Protein AF-A0A9E3KVT8-F1 (afdb_monomer)

pLDDT: mean 79.27, std 23.05, range [25.67, 98.5]

Radius of gyration: 28.89 Å; Cα contacts (8 Å, |Δi|>4): 548; chains: 1; bounding box: 100×50×59 Å

Solvent-accessible surface area (backbone atoms only — not comparable to full-atom values): 17774 Å² total; per-residue (Å²): 133,85,79,81,72,78,78,76,76,75,77,72,66,53,36,30,30,37,27,36,28,65,38,66,48,29,56,71,40,92,92,53,82,58,37,94,41,20,25,24,26,36,26,71,41,64,61,26,22,51,75,90,54,61,79,46,56,78,34,74,30,18,38,34,51,55,81,93,57,84,82,52,64,74,42,54,30,37,39,30,15,32,86,69,46,86,67,104,34,47,30,30,39,29,78,46,74,44,72,74,49,79,88,49,46,68,72,71,68,52,95,63,60,22,44,58,48,39,51,51,50,55,47,50,52,47,59,73,67,32,58,33,30,35,32,33,32,24,71,39,69,42,66,41,70,73,54,48,57,46,55,71,66,38,81,82,50,86,78,79,84,65,90,78,56,88,78,53,47,56,66,31,28,36,36,29,41,50,76,45,76,79,38,68,87,74,97,58,60,60,49,64,38,36,26,33,67,25,75,39,95,90,32,52,63,20,49,75,85,51,62,72,44,50,28,39,40,43,28,36,76,38,76,48,82,39,84,44,85,65,81,84,84,79,85,83,79,85,81,92,86,89,84,89,81,87,86,88,80,90,79,90,80,81,87,77,79,79,78,79,67,76,47,72,49,74,46,79,39,37,32,32,74,42,54,81,25,50,45,50,74,90,55,84,50,71,69,58,52,52,54,55,54,54,58,62,63,68,80,110

Foldseek 3Di:
DDDDPPPPDDDFQAWKAKWFWADAQDFPDPPDHRDRFKTWIAGCGTLAHAPVCLVRHRHIGIEGEPDPDHDDGGFIKIFRWDWDDDDPHTYTYGPDIDGDDPVCCVSVVDPDRNHVVNVQVVLVVLLVQFQWKFWFFQADKAQPPLVVVVVVVCPPPDDDDDDDDLPDQCKMKTKTQTPDTLDHDDPDRIAIAIAGPDCDPQRVQWDDDDGGATWMFGWDFDFDKDWDFDDDDDDDDDDDDDDDDDDDDDDDDDPDDDDGDTDIDTDGGIYTRHNLRTDGPPDPDRPVVVSVVVVVVVVD

Nearest PDB structures (foldseek):
  2z6k-assembly2_B  TM=6.321E-01  e=1.830E-01  Homo sapiens
  8rk2-assembly1_B  TM=6.237E-01  e=1.830E-01  Homo sapiens
  4joi-assembly2_B  TM=6.065E-01  e=4.223E-01  Homo sapiens
  5xf8-assembly1_2  TM=3.628E-01  e=2.419E-01  Saccharomyces cerevisiae S288C
  6wgf-assembly1_6  TM=3.886E-01  e=8.242E-01  Saccharomyces cerevisiae

Sequence (300 aa):
MATKARNEGQPEATFIFKGTVQEVKACTIKNVVPNGQTLVVNVDQIISAPRLLAKWQGRRVTVQLSGRQTAQPGQELIFHTYGWIFADGLAVQSVKQEPVRRSHFGILAAPQDPVEQRRKQAVRQRFDDAALVVSGQVAAVRLPSEARTRASRTAAAEPAPGPVSEHTPHWREAVIQIDEVHKGEQGGREIVIRFPASTDVRWYRAPKFEAGQQGHFMVNKTKVETKVAARKGGAKGGAKGGAKGGAKGATHAASFGITAAETTATEEVYTALSPMDYQPYGEAGGINSLLENEAEGTES

Structure (mmCIF, N/CA/C/O backbone):
data_AF-A0A9E3KVT8-F1
#
_entry.id   AF-A0A9E3KVT8-F1
#
loop_
_atom_site.group_PDB
_atom_site.id
_atom_site.type_symbol
_atom_site.label_atom_id
_atom_site.label_alt_id
_atom_site.label_comp_id
_atom_site.label_asym_id
_atom_site.label_entity_id
_atom_site.label_seq_id
_atom_site.pdbx_PDB_ins_code
_atom_site.Cartn_x
_atom_site.Cartn_y
_atom_site.Cartn_z
_atom_site.occupancy
_atom_site.B_iso_or_equiv
_atom_site.auth_seq_id
_atom_site.auth_comp_id
_atom_site.auth_asym_id
_atom_site.auth_atom_id
_atom_site.pdbx_PDB_model_num
ATOM 1 N N . MET A 1 1 ? 7.152 37.399 2.842 1.00 34.62 1 MET A N 1
ATOM 2 C CA . MET A 1 1 ? 6.701 36.171 2.155 1.00 34.62 1 MET A CA 1
ATOM 3 C C . MET A 1 1 ? 7.090 34.988 3.020 1.00 34.62 1 MET A C 1
ATOM 5 O O . MET A 1 1 ? 8.273 34.799 3.263 1.00 34.62 1 MET A O 1
ATOM 9 N N . ALA A 1 2 ? 6.102 34.292 3.584 1.00 28.89 2 ALA A N 1
ATOM 10 C CA . ALA A 1 2 ? 6.325 33.190 4.511 1.00 28.89 2 ALA A CA 1
ATOM 11 C C . ALA A 1 2 ? 6.840 31.957 3.757 1.00 28.89 2 ALA A C 1
ATOM 13 O O . ALA A 1 2 ? 6.223 31.491 2.799 1.00 28.89 2 ALA A O 1
ATOM 14 N N . THR A 1 3 ? 7.985 31.452 4.197 1.00 29.44 3 THR A N 1
ATOM 15 C CA . THR A 1 3 ? 8.567 30.178 3.791 1.00 29.44 3 THR A CA 1
ATOM 16 C C . THR A 1 3 ? 7.616 29.049 4.179 1.00 29.44 3 THR A C 1
ATOM 18 O O . THR A 1 3 ? 7.320 28.828 5.351 1.00 29.44 3 THR A O 1
ATOM 21 N N . LYS A 1 4 ? 7.107 28.342 3.168 1.00 32.31 4 LYS A N 1
ATOM 22 C CA . LYS A 1 4 ? 6.286 27.141 3.317 1.00 32.31 4 LYS A CA 1
ATOM 23 C C . LYS A 1 4 ? 7.150 26.071 3.992 1.00 32.31 4 LYS A C 1
ATOM 25 O O . LYS A 1 4 ? 8.017 25.479 3.352 1.00 32.31 4 LYS A O 1
ATOM 30 N N . ALA A 1 5 ? 6.960 25.889 5.297 1.00 33.62 5 ALA A N 1
ATOM 31 C CA . ALA A 1 5 ? 7.551 24.790 6.042 1.00 33.62 5 ALA A CA 1
ATOM 32 C C . ALA A 1 5 ? 7.220 23.475 5.320 1.00 33.62 5 ALA A C 1
ATOM 34 O O . ALA A 1 5 ? 6.080 23.254 4.903 1.00 33.62 5 ALA A O 1
ATOM 35 N N . ARG A 1 6 ? 8.237 22.628 5.129 1.00 37.91 6 ARG A N 1
ATOM 36 C CA . ARG A 1 6 ? 8.066 21.234 4.714 1.00 37.91 6 ARG A CA 1
ATOM 37 C C . ARG A 1 6 ? 7.001 20.612 5.619 1.00 37.91 6 ARG A C 1
ATOM 39 O O . ARG A 1 6 ? 7.188 20.594 6.830 1.00 37.91 6 ARG A O 1
ATOM 46 N N . ASN A 1 7 ? 5.914 20.109 5.038 1.00 35.09 7 ASN A N 1
ATOM 47 C CA . ASN A 1 7 ? 5.051 19.151 5.721 1.00 35.09 7 ASN A CA 1
ATOM 48 C C . ASN A 1 7 ? 5.935 17.946 6.075 1.00 35.09 7 ASN A C 1
ATOM 50 O O . ASN A 1 7 ? 6.255 17.141 5.201 1.00 35.09 7 ASN A O 1
ATOM 54 N N . GLU A 1 8 ? 6.384 17.850 7.324 1.00 39.72 8 GLU A N 1
ATOM 55 C CA . GLU A 1 8 ? 6.821 16.576 7.886 1.00 39.72 8 GLU A CA 1
ATOM 56 C C . GLU A 1 8 ? 5.624 15.626 7.781 1.00 39.72 8 GLU A C 1
ATOM 58 O O . GLU A 1 8 ? 4.532 15.920 8.270 1.00 39.72 8 GLU A O 1
ATOM 63 N N . GLY A 1 9 ? 5.804 14.564 6.993 1.00 45.12 9 GLY A N 1
ATOM 64 C CA . GLY A 1 9 ? 4.731 13.699 6.520 1.00 45.12 9 GLY A CA 1
ATOM 65 C C . GLY A 1 9 ? 3.940 13.102 7.673 1.00 45.12 9 GLY A C 1
ATOM 66 O O . GLY A 1 9 ? 4.477 12.338 8.474 1.00 45.12 9 GLY A O 1
ATOM 67 N N . GLN A 1 10 ? 2.652 13.433 7.746 1.00 57.00 10 GLN A N 1
ATOM 68 C CA . GLN A 1 10 ? 1.734 12.690 8.597 1.00 57.00 10 GLN A CA 1
ATOM 69 C C . GLN A 1 10 ? 1.753 11.219 8.153 1.00 57.00 10 GLN A C 1
ATOM 71 O O . GLN A 1 10 ? 1.734 10.959 6.946 1.00 57.00 10 GLN A O 1
ATOM 76 N N . PRO A 1 11 ? 1.825 10.258 9.090 1.00 71.12 11 PRO A N 1
ATOM 77 C CA . PRO A 1 11 ? 1.813 8.844 8.744 1.00 71.12 11 PRO A CA 1
ATOM 78 C C . PRO A 1 11 ? 0.541 8.506 7.960 1.00 71.12 11 PRO A C 1
ATOM 80 O O . PRO A 1 11 ? -0.553 8.953 8.299 1.00 71.12 11 PRO A O 1
ATOM 83 N N . GLU A 1 12 ? 0.682 7.722 6.896 1.00 83.56 12 GLU A N 1
ATOM 84 C CA . GLU A 1 12 ? -0.454 7.287 6.089 1.00 83.56 12 GLU A CA 1
ATOM 85 C C . GLU A 1 12 ? -1.262 6.215 6.837 1.00 83.56 12 GLU A C 1
ATOM 87 O O . GLU A 1 12 ? -0.708 5.331 7.502 1.00 83.56 12 GLU A O 1
ATOM 92 N N . ALA A 1 13 ? -2.590 6.275 6.729 1.00 91.81 13 ALA A N 1
ATOM 93 C CA . ALA A 1 13 ? -3.459 5.267 7.316 1.00 91.81 13 ALA A CA 1
ATOM 94 C C . ALA A 1 13 ? -3.267 3.921 6.609 1.00 91.81 13 ALA A C 1
ATOM 96 O O . ALA A 1 13 ? -3.494 3.784 5.411 1.00 91.81 13 ALA A O 1
ATOM 97 N N . THR A 1 14 ? -2.886 2.900 7.368 1.00 92.62 14 THR A N 1
ATOM 98 C CA . THR A 1 14 ? -2.690 1.544 6.840 1.00 92.62 14 THR A CA 1
ATOM 99 C C . THR A 1 14 ? -3.817 0.600 7.226 1.00 92.62 14 THR A C 1
ATOM 101 O O . THR A 1 14 ? -4.003 -0.401 6.541 1.00 92.62 14 THR A O 1
ATOM 104 N N . PHE A 1 15 ? -4.575 0.928 8.275 1.00 95.75 15 PHE A N 1
ATOM 105 C CA . PHE A 1 15 ? -5.704 0.165 8.791 1.00 95.75 15 PHE A CA 1
ATOM 106 C C . PHE A 1 15 ? -6.923 1.077 8.947 1.00 95.75 15 PHE A C 1
ATOM 108 O O . PHE A 1 15 ? -6.931 1.989 9.778 1.00 95.75 15 PHE A O 1
ATOM 115 N N . ILE A 1 16 ? -7.942 0.838 8.124 1.00 96.06 16 ILE A N 1
ATOM 116 C CA . ILE A 1 16 ? -9.166 1.632 8.053 1.00 96.06 16 ILE A CA 1
ATOM 117 C C . ILE A 1 16 ? -10.347 0.729 8.380 1.00 96.06 16 ILE A C 1
ATOM 119 O O . ILE A 1 16 ? -10.528 -0.320 7.755 1.00 96.06 16 ILE A O 1
ATOM 123 N N . PHE A 1 17 ? -11.161 1.133 9.347 1.00 97.12 17 PHE A N 1
ATOM 124 C CA . PHE A 1 17 ? -12.306 0.345 9.786 1.00 97.12 17 PHE A CA 1
ATOM 125 C C . PHE A 1 17 ? -13.444 1.230 10.289 1.00 97.12 17 PHE A C 1
ATOM 127 O O . PHE A 1 17 ? -13.217 2.307 10.840 1.00 97.12 17 PHE A O 1
ATOM 134 N N . LYS A 1 18 ? -14.673 0.741 10.122 1.00 97.19 18 LYS A N 1
ATOM 135 C CA . LYS A 1 18 ? -15.835 1.210 10.871 1.00 97.19 18 LYS A CA 1
ATOM 136 C C . LYS A 1 18 ? -15.807 0.555 12.246 1.00 97.19 18 LYS A C 1
ATOM 138 O O . LYS A 1 18 ? -15.659 -0.667 12.343 1.00 97.19 18 LYS A O 1
ATOM 143 N N . GLY A 1 19 ? -15.965 1.355 13.289 1.00 97.69 19 GLY A N 1
ATOM 144 C CA . GLY A 1 19 ? -16.048 0.847 14.645 1.00 97.69 19 GLY A CA 1
ATOM 145 C C . GLY A 1 19 ? -16.973 1.652 15.538 1.00 97.69 19 GLY A C 1
ATOM 146 O O . GLY A 1 19 ? -17.180 2.851 15.338 1.00 97.69 19 GLY A O 1
ATOM 147 N N . THR A 1 20 ? -17.472 0.972 16.562 1.00 98.31 20 THR A N 1
ATOM 148 C CA . THR A 1 20 ? -18.332 1.541 17.594 1.00 98.31 20 THR A CA 1
ATOM 149 C C . THR A 1 20 ? -17.520 1.760 18.860 1.00 98.31 20 THR A C 1
ATOM 151 O O . THR A 1 20 ? -16.916 0.823 19.398 1.00 98.31 20 THR A O 1
ATOM 154 N N . VAL A 1 21 ? -17.496 2.998 19.350 1.00 98.06 21 VAL A N 1
ATOM 155 C CA . VAL A 1 21 ? -16.807 3.349 20.597 1.00 98.06 21 VAL A CA 1
ATOM 156 C C . VAL A 1 21 ? -17.516 2.676 21.769 1.00 98.06 21 VAL A C 1
ATOM 158 O O . VAL A 1 21 ? -18.703 2.885 21.985 1.00 98.06 21 VAL A O 1
ATOM 161 N N . GLN A 1 22 ? -16.785 1.874 22.535 1.00 98.25 22 GLN A N 1
ATOM 162 C CA . GLN A 1 22 ? -17.300 1.170 23.710 1.00 98.25 22 GLN A CA 1
ATOM 163 C C . GLN A 1 22 ? -17.002 1.959 24.984 1.00 98.25 22 GLN A C 1
ATOM 165 O O . GLN A 1 22 ? -17.886 2.191 25.801 1.00 98.25 22 GLN A O 1
ATOM 170 N N . GLU A 1 23 ? -15.757 2.416 25.134 1.00 97.00 23 GLU A N 1
ATOM 171 C CA . GLU A 1 23 ? -15.293 3.120 26.330 1.00 97.00 23 GLU A CA 1
ATOM 172 C C . GLU A 1 23 ? -14.372 4.281 25.940 1.00 97.00 23 GLU A C 1
ATOM 174 O O . GLU A 1 23 ? -13.601 4.194 24.980 1.00 97.00 23 GLU A O 1
ATOM 179 N N . VAL A 1 24 ? -14.431 5.364 26.713 1.00 96.19 24 VAL A N 1
ATOM 180 C CA . VAL A 1 24 ? -13.521 6.513 26.612 1.00 96.19 24 VAL A CA 1
ATOM 181 C C . VAL A 1 24 ? -12.558 6.494 27.792 1.00 96.19 24 VAL A C 1
ATOM 183 O O . VAL A 1 24 ? -12.922 6.054 28.879 1.00 96.19 24 VAL A O 1
ATOM 186 N N . LYS A 1 25 ? -11.339 7.007 27.604 1.00 94.25 25 LYS A N 1
ATOM 187 C CA . LYS A 1 25 ? -10.283 7.002 28.630 1.00 94.25 25 LYS A CA 1
ATOM 188 C C . LYS A 1 25 ? -9.951 5.598 29.143 1.00 94.25 25 LYS A C 1
ATOM 190 O O . LYS A 1 25 ? -9.638 5.419 30.315 1.00 94.25 25 LYS A O 1
ATOM 195 N N . ALA A 1 26 ? -10.008 4.620 28.245 1.00 94.19 26 ALA A N 1
ATOM 196 C CA . ALA A 1 26 ? -9.784 3.208 28.531 1.00 94.19 26 ALA A CA 1
ATOM 197 C C . ALA A 1 26 ? -8.887 2.566 27.458 1.00 94.19 26 ALA A C 1
ATOM 199 O O . ALA A 1 26 ? -8.686 3.137 26.382 1.00 94.19 26 ALA A O 1
ATOM 200 N N . CYS A 1 27 ? -8.344 1.382 27.752 1.00 94.56 27 CYS A N 1
ATOM 201 C CA . CYS A 1 27 ? -7.522 0.596 26.832 1.00 94.56 27 CYS A CA 1
ATOM 202 C C . CYS A 1 27 ? -7.736 -0.911 27.039 1.00 94.56 27 CYS A C 1
ATOM 204 O O . CYS A 1 27 ? -8.010 -1.372 28.144 1.00 94.56 27 CYS A O 1
ATOM 206 N N . THR A 1 28 ? -7.532 -1.695 25.984 1.00 92.12 28 THR A N 1
ATOM 207 C CA . THR A 1 28 ? -7.560 -3.166 26.023 1.00 92.12 28 THR A CA 1
ATOM 208 C C . THR A 1 28 ? -6.198 -3.796 26.328 1.00 92.12 28 THR A C 1
ATOM 210 O O . THR A 1 28 ? -6.127 -5.003 26.543 1.00 92.12 28 THR A O 1
ATOM 213 N N . ILE A 1 29 ? -5.116 -3.007 26.344 1.00 89.25 29 ILE A N 1
ATOM 214 C CA . ILE A 1 29 ? -3.740 -3.488 26.534 1.00 89.25 29 ILE A CA 1
ATOM 215 C C . ILE A 1 29 ? -3.129 -2.856 27.781 1.00 89.25 29 ILE A C 1
ATOM 217 O O . ILE A 1 29 ? -3.116 -1.638 27.910 1.00 89.25 29 ILE A O 1
ATOM 221 N N . LYS A 1 30 ? -2.528 -3.679 28.646 1.00 85.00 30 LYS A N 1
ATOM 222 C CA . LYS A 1 30 ? -1.892 -3.241 29.903 1.00 85.00 30 LYS A CA 1
ATOM 223 C C . LYS A 1 30 ? -0.735 -2.250 29.713 1.00 85.00 30 LYS A C 1
ATOM 225 O O . LYS A 1 30 ? -0.483 -1.431 30.586 1.00 85.00 30 LYS A O 1
ATOM 230 N N . ASN A 1 31 ? -0.044 -2.323 28.576 1.00 81.31 31 ASN A N 1
ATOM 231 C CA . ASN A 1 31 ? 1.129 -1.498 28.272 1.00 81.31 31 ASN A CA 1
ATOM 232 C C . ASN A 1 31 ? 0.773 -0.095 27.747 1.00 81.31 31 ASN A C 1
ATOM 234 O O . ASN A 1 31 ? 1.673 0.692 27.464 1.00 81.31 31 ASN A O 1
ATOM 238 N N . VAL A 1 32 ? -0.516 0.223 27.587 1.00 84.00 32 VAL A N 1
ATOM 239 C CA . VAL A 1 32 ? -0.984 1.564 27.220 1.00 84.00 32 VAL A CA 1
ATOM 240 C C . VAL A 1 32 ? -1.589 2.206 28.457 1.00 84.00 32 VAL A C 1
ATOM 242 O O . VAL A 1 32 ? -2.497 1.647 29.057 1.00 84.00 32 VAL A O 1
ATOM 245 N N . VAL A 1 33 ? -1.109 3.391 28.831 1.00 87.44 33 VAL A N 1
ATOM 246 C CA . VAL A 1 33 ? -1.711 4.161 29.926 1.00 87.44 33 VAL A CA 1
ATOM 247 C C . VAL A 1 33 ? -2.970 4.855 29.396 1.00 87.44 33 VAL A C 1
ATOM 249 O O . VAL A 1 33 ? -2.849 5.681 28.481 1.00 87.44 33 VAL A O 1
ATOM 252 N N . PRO A 1 34 ? -4.170 4.562 29.934 1.00 91.44 34 PRO A N 1
ATOM 253 C CA . PRO A 1 34 ? -5.382 5.256 29.527 1.00 91.44 34 PRO A CA 1
ATOM 254 C C . PRO A 1 34 ? -5.280 6.761 29.778 1.00 91.44 34 PRO A C 1
ATOM 256 O O . PRO A 1 34 ? -4.799 7.202 30.822 1.00 91.44 34 PRO A O 1
ATOM 259 N N . ASN A 1 35 ? -5.754 7.568 28.833 1.00 89.75 35 ASN A N 1
ATOM 260 C CA . ASN A 1 35 ? -5.794 9.023 28.964 1.00 89.75 35 ASN A CA 1
ATOM 261 C C . ASN A 1 35 ? -6.978 9.620 28.184 1.00 89.75 35 ASN A C 1
ATOM 263 O O . ASN A 1 35 ? -7.777 8.903 27.592 1.00 89.75 35 ASN A O 1
ATOM 267 N N . GLY A 1 36 ? -7.099 10.951 28.165 1.00 88.06 36 GLY A N 1
ATOM 268 C CA . GLY A 1 36 ? -8.184 11.669 27.477 1.00 88.06 36 GLY A CA 1
ATOM 269 C C . GLY A 1 36 ? -8.370 11.340 25.987 1.00 88.06 36 GLY A C 1
ATOM 270 O O . GLY A 1 36 ? -9.417 11.662 25.436 1.00 88.06 36 GLY A O 1
ATOM 271 N N . GLN A 1 37 ? -7.383 10.711 25.350 1.00 92.25 37 GLN A N 1
ATOM 272 C CA . GLN A 1 37 ? -7.349 10.398 23.924 1.00 92.25 37 GLN A CA 1
ATOM 273 C C . GLN A 1 37 ? -7.432 8.894 23.635 1.00 92.25 37 GLN A C 1
ATOM 275 O O . GLN A 1 37 ? -7.391 8.512 22.468 1.00 92.25 37 GLN A O 1
ATOM 280 N N . THR A 1 38 ? -7.519 8.029 24.649 1.00 94.56 38 THR A N 1
ATOM 281 C CA . THR A 1 38 ? -7.606 6.576 24.442 1.00 94.56 38 THR A CA 1
ATOM 282 C C . THR A 1 38 ? -9.053 6.105 24.453 1.00 94.56 38 THR A C 1
ATOM 284 O O . THR A 1 38 ? -9.818 6.432 25.361 1.00 94.56 38 THR A O 1
ATOM 287 N N . LEU A 1 39 ? -9.416 5.306 23.457 1.00 96.88 39 LEU A N 1
ATOM 288 C CA . LEU A 1 39 ? -10.725 4.688 23.306 1.00 96.88 39 LEU A CA 1
ATOM 289 C C . LEU A 1 39 ? -10.587 3.167 23.272 1.00 96.88 39 LEU A C 1
ATOM 291 O O . LEU A 1 39 ? -9.635 2.639 22.693 1.00 96.88 39 LEU A O 1
ATOM 295 N N . VAL A 1 40 ? -11.592 2.468 23.791 1.00 97.62 40 VAL A N 1
ATOM 296 C CA . VAL A 1 40 ? -11.852 1.071 23.428 1.00 97.62 40 VAL A CA 1
ATOM 297 C C . VAL A 1 40 ? -12.912 1.077 22.340 1.00 97.62 40 VAL A C 1
ATOM 299 O O . VAL A 1 40 ? -13.999 1.616 22.536 1.00 97.62 40 VAL A O 1
ATOM 302 N N . VAL A 1 41 ? -12.601 0.486 21.190 1.00 98.31 41 VAL A N 1
ATOM 303 C CA . VAL A 1 41 ? -13.480 0.468 20.014 1.00 98.31 41 VAL A CA 1
ATOM 304 C C . VAL A 1 41 ? -13.709 -0.972 19.580 1.00 98.31 41 VAL A C 1
ATOM 306 O O . VAL A 1 41 ? -12.757 -1.748 19.496 1.00 98.31 41 VAL A O 1
ATOM 309 N N . ASN A 1 42 ? -14.961 -1.337 19.307 1.00 98.50 42 ASN A N 1
ATOM 310 C CA . ASN A 1 42 ? -15.271 -2.587 18.623 1.00 98.50 42 ASN A CA 1
ATOM 311 C C . ASN A 1 42 ? -15.064 -2.406 17.116 1.00 98.50 42 ASN A C 1
ATOM 313 O O . ASN A 1 42 ? -15.584 -1.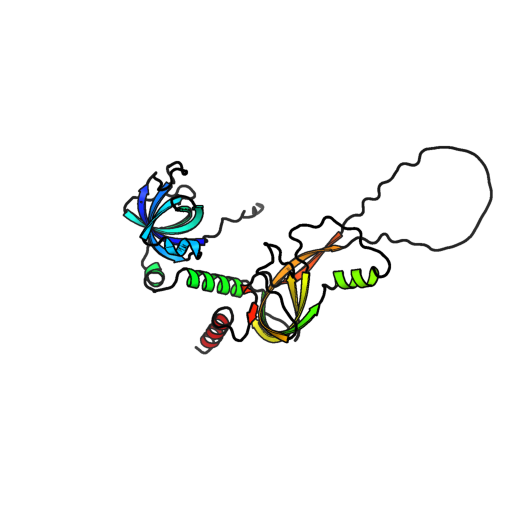455 16.537 1.00 98.50 42 ASN A O 1
ATOM 317 N N . VAL A 1 43 ? -14.298 -3.291 16.482 1.00 98.12 43 VAL A N 1
ATOM 318 C CA . VAL A 1 43 ? -14.076 -3.257 15.032 1.00 98.12 43 VAL A CA 1
ATOM 319 C C . VAL A 1 43 ? -15.252 -3.945 14.348 1.00 98.12 43 VAL A C 1
ATOM 321 O O . VAL A 1 43 ? -15.264 -5.164 14.206 1.00 98.12 43 VAL A O 1
ATOM 324 N N . ASP A 1 44 ? -16.243 -3.179 13.912 1.00 96.38 44 ASP A N 1
ATOM 325 C CA . ASP A 1 44 ? -17.466 -3.739 13.325 1.00 96.38 44 ASP A CA 1
ATOM 326 C C . ASP A 1 44 ? -17.209 -4.250 11.903 1.00 96.38 44 ASP A C 1
ATOM 328 O O . ASP A 1 44 ? -17.625 -5.347 11.521 1.00 96.38 44 ASP A O 1
ATOM 332 N N . GLN A 1 45 ? -16.481 -3.455 11.115 1.00 95.50 45 GLN A N 1
ATOM 333 C CA . GLN A 1 45 ? -16.178 -3.768 9.725 1.00 95.50 45 GLN A CA 1
ATOM 334 C C . GLN A 1 45 ? -14.843 -3.171 9.300 1.00 95.50 45 GLN A C 1
ATOM 336 O O . GLN A 1 45 ? -14.602 -1.976 9.463 1.00 95.50 45 GLN A O 1
ATOM 341 N N . ILE A 1 46 ? -13.986 -3.993 8.703 1.00 95.69 46 ILE A N 1
ATOM 342 C CA . ILE A 1 46 ? -12.709 -3.543 8.152 1.00 95.69 46 ILE A CA 1
ATOM 343 C C . ILE A 1 46 ? -12.926 -3.100 6.703 1.00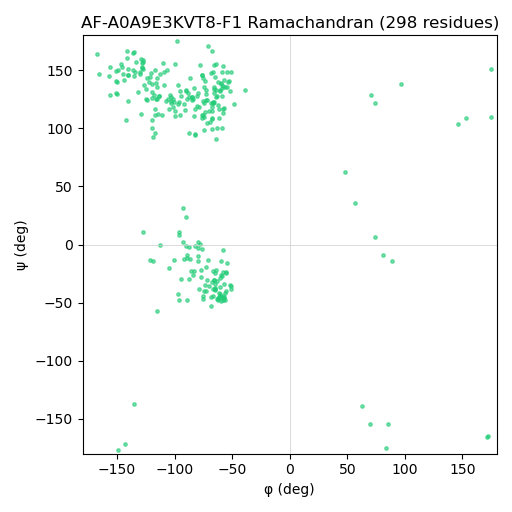 95.69 46 ILE A C 1
ATOM 345 O O . ILE A 1 46 ? -13.507 -3.834 5.912 1.00 95.69 46 ILE A O 1
ATOM 349 N N . ILE A 1 47 ? -12.440 -1.905 6.369 1.00 94.06 47 ILE A N 1
ATOM 350 C CA . ILE A 1 47 ? -12.530 -1.308 5.028 1.00 94.06 47 ILE A CA 1
ATOM 351 C C . ILE A 1 47 ? -11.229 -1.552 4.252 1.00 94.06 47 ILE A C 1
ATOM 353 O O . ILE A 1 47 ? -11.251 -1.878 3.070 1.00 94.06 47 ILE A O 1
ATOM 357 N N . SER A 1 48 ? -10.082 -1.396 4.917 1.00 94.00 48 SER A N 1
ATOM 358 C CA . SER A 1 48 ? -8.755 -1.600 4.329 1.00 94.00 48 SER A CA 1
ATOM 359 C C . SER A 1 48 ? -7.784 -2.042 5.414 1.00 94.00 48 SER A C 1
ATOM 361 O O . SER A 1 48 ? -7.729 -1.434 6.485 1.00 94.00 48 SER A O 1
ATOM 363 N N . ALA A 1 49 ? -7.029 -3.115 5.178 1.00 94.44 49 ALA A N 1
ATOM 364 C CA . ALA A 1 49 ? -6.092 -3.624 6.175 1.00 94.44 49 ALA A CA 1
ATOM 365 C C . ALA A 1 49 ? -4.886 -4.333 5.554 1.00 94.44 49 ALA A C 1
ATOM 367 O O . ALA A 1 49 ? -5.007 -5.000 4.527 1.00 94.44 49 ALA A O 1
ATOM 368 N N . PRO A 1 50 ? -3.709 -4.294 6.204 1.00 92.12 50 PRO A N 1
ATOM 369 C CA . PRO A 1 50 ? -2.666 -5.269 5.952 1.00 92.12 50 PRO A CA 1
ATOM 370 C C . PRO A 1 50 ? -3.144 -6.653 6.408 1.00 92.12 50 PRO A C 1
ATOM 372 O O . PRO A 1 50 ? -3.929 -6.775 7.351 1.00 92.12 50 PRO A O 1
ATOM 375 N N . ARG A 1 51 ? -2.593 -7.714 5.810 1.00 91.31 51 ARG A N 1
ATOM 376 C CA . ARG A 1 51 ? -2.997 -9.107 6.078 1.00 91.31 51 ARG A CA 1
ATOM 377 C C . ARG A 1 51 ? -3.022 -9.479 7.565 1.00 91.31 51 ARG A C 1
ATOM 379 O O . ARG A 1 51 ? -3.925 -10.173 8.014 1.00 91.31 51 ARG A O 1
ATOM 386 N N . LEU A 1 52 ? -2.057 -8.988 8.345 1.00 90.31 52 LEU A N 1
ATOM 387 C CA . LEU A 1 52 ? -1.965 -9.257 9.786 1.00 90.31 52 LEU A CA 1
ATOM 388 C C . LEU A 1 52 ? -3.118 -8.647 10.601 1.00 90.31 52 LEU A C 1
ATOM 390 O O . LEU A 1 52 ? -3.409 -9.133 11.697 1.00 90.31 52 LEU A O 1
ATOM 394 N N . LEU A 1 53 ? -3.767 -7.605 10.072 1.00 93.75 53 LEU A N 1
ATOM 395 C CA . LEU A 1 53 ? -4.847 -6.882 10.738 1.00 93.75 53 LEU A CA 1
ATOM 396 C C . LEU A 1 53 ? -6.252 -7.275 10.257 1.00 93.75 53 LEU A C 1
ATOM 398 O O . LEU A 1 53 ? -7.226 -6.989 10.945 1.00 93.75 53 LEU A O 1
ATOM 402 N N . ALA A 1 54 ? -6.372 -8.002 9.144 1.00 91.88 54 ALA A N 1
ATOM 403 C CA . ALA A 1 54 ? -7.665 -8.436 8.605 1.00 91.88 54 ALA A CA 1
ATOM 404 C C . ALA A 1 54 ? -8.479 -9.313 9.583 1.00 91.88 54 ALA A C 1
ATOM 406 O O . ALA A 1 54 ? -9.703 -9.308 9.565 1.00 91.88 54 ALA A O 1
ATOM 407 N N . LYS A 1 55 ? -7.809 -10.023 10.500 1.00 92.88 55 LYS A N 1
ATOM 408 C CA . LYS A 1 55 ? -8.448 -10.894 11.505 1.00 92.88 55 LYS A CA 1
ATOM 409 C C . LYS A 1 55 ? -9.056 -10.168 12.716 1.00 92.88 55 LYS A C 1
ATOM 411 O O . LYS A 1 55 ? -9.518 -10.831 13.643 1.00 92.88 55 LYS A O 1
ATOM 416 N N . TRP A 1 56 ? -8.977 -8.836 12.771 1.00 95.06 56 TRP A N 1
ATOM 417 C CA . TRP A 1 56 ? -9.424 -8.056 13.933 1.00 95.06 56 TRP A CA 1
ATOM 418 C C . TRP A 1 56 ? -10.888 -7.631 13.875 1.00 95.06 56 TRP A C 1
ATOM 420 O O . TRP A 1 56 ? -11.372 -7.035 14.834 1.00 95.06 56 TRP A O 1
ATOM 430 N N . GLN A 1 57 ? -11.606 -7.963 12.803 1.00 94.94 57 GLN A N 1
ATOM 431 C CA . GLN A 1 57 ? -13.043 -7.735 12.738 1.00 94.94 57 GLN A CA 1
ATOM 432 C C . GLN A 1 57 ? -13.765 -8.492 13.864 1.00 94.94 57 GLN A C 1
ATOM 434 O O . GLN A 1 57 ? -13.409 -9.620 14.205 1.00 94.94 57 GLN A O 1
ATOM 439 N N . GLY A 1 58 ? -14.754 -7.838 14.468 1.00 95.81 58 GLY A N 1
ATOM 440 C CA . GLY A 1 58 ? -15.499 -8.315 15.629 1.00 95.81 58 GLY A CA 1
ATOM 441 C C . GLY A 1 58 ? -14.731 -8.260 16.953 1.00 95.81 58 GLY A C 1
ATOM 442 O O . GLY A 1 58 ? -15.214 -8.793 17.948 1.00 95.81 58 GLY A O 1
ATOM 443 N N . ARG A 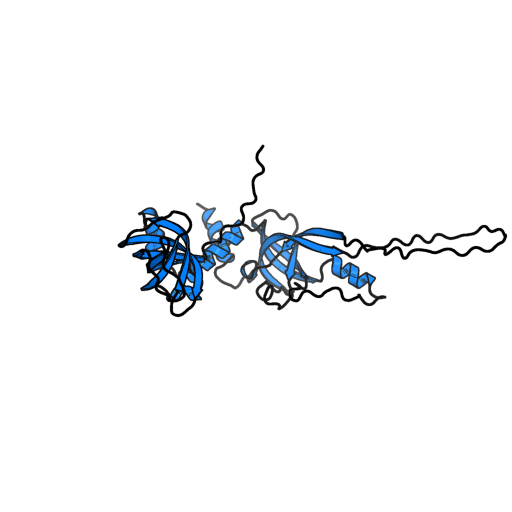1 59 ? -13.527 -7.670 16.994 1.00 97.19 59 ARG A N 1
ATOM 444 C CA . ARG A 1 59 ? -12.703 -7.592 18.212 1.00 97.19 59 ARG A CA 1
ATOM 445 C C . ARG A 1 59 ? -12.625 -6.170 18.750 1.00 97.19 59 ARG A C 1
ATOM 447 O O . ARG A 1 59 ? -12.733 -5.196 18.010 1.00 97.19 59 ARG A O 1
ATOM 454 N N . ARG A 1 60 ? -12.342 -6.062 20.051 1.00 97.81 60 ARG A N 1
ATOM 455 C CA . ARG A 1 60 ? -12.040 -4.784 20.704 1.00 97.81 60 ARG A CA 1
ATOM 456 C C . ARG A 1 60 ? -10.575 -4.407 20.515 1.00 97.81 60 ARG A C 1
ATOM 458 O O . ARG A 1 60 ? -9.682 -5.227 20.739 1.00 97.81 60 ARG A O 1
ATOM 465 N N . VAL A 1 61 ? -10.337 -3.151 20.164 1.00 97.69 61 VAL A N 1
ATOM 466 C CA . VAL A 1 61 ? -9.004 -2.571 19.975 1.00 97.69 61 VAL A CA 1
ATOM 467 C C . VAL A 1 61 ? -8.872 -1.284 20.779 1.00 97.69 61 VAL A C 1
ATOM 469 O O . VAL A 1 61 ? -9.861 -0.602 21.053 1.00 97.69 61 VAL A O 1
ATOM 472 N N . THR A 1 62 ? -7.640 -0.952 21.158 1.00 97.44 62 THR A N 1
ATOM 473 C CA . THR A 1 62 ? -7.325 0.364 21.720 1.00 97.44 62 THR A CA 1
ATOM 474 C C . THR A 1 62 ? -7.076 1.337 20.573 1.00 97.44 62 THR A C 1
ATOM 476 O O . THR A 1 62 ? -6.235 1.074 19.718 1.00 97.44 62 THR A O 1
ATOM 479 N N . VAL A 1 63 ? -7.765 2.473 20.554 1.00 97.00 63 VAL A N 1
ATOM 480 C CA . VAL A 1 63 ? -7.520 3.549 19.585 1.00 97.00 63 VAL A CA 1
ATOM 481 C C . VAL A 1 63 ? -7.032 4.777 20.336 1.00 97.00 63 VAL A C 1
ATOM 483 O O . VAL A 1 63 ? -7.708 5.251 21.245 1.00 97.00 63 VAL A O 1
ATOM 486 N N . GLN A 1 64 ? -5.876 5.312 19.955 1.00 95.25 64 GLN A N 1
ATOM 487 C CA . GLN A 1 64 ? -5.417 6.616 20.418 1.00 95.25 64 GLN A CA 1
ATOM 488 C C . GLN A 1 64 ? -5.759 7.677 19.370 1.00 95.25 64 GLN A C 1
ATOM 490 O O . GLN A 1 64 ? -5.332 7.583 18.220 1.00 95.25 64 GLN A O 1
ATOM 495 N N . LEU A 1 65 ? -6.533 8.686 19.757 1.00 94.06 65 LEU A N 1
ATOM 496 C CA . LEU A 1 65 ? -6.896 9.796 18.882 1.00 94.06 65 LEU A CA 1
ATOM 497 C C . LEU A 1 65 ? -5.727 10.772 18.709 1.00 94.06 65 LEU A C 1
ATOM 499 O O . LEU A 1 65 ? -5.015 11.073 19.667 1.00 94.06 65 LEU A O 1
ATOM 503 N N . SER A 1 66 ? -5.572 11.326 17.507 1.00 84.94 66 SER A N 1
ATOM 504 C CA . SER A 1 66 ? -4.681 12.463 17.270 1.00 84.94 66 SER A CA 1
ATOM 505 C C . SER A 1 66 ? -5.387 13.801 17.524 1.00 84.94 66 SER A C 1
ATOM 507 O O . SER A 1 66 ? -6.570 13.995 17.222 1.00 84.94 66 SER A O 1
ATOM 509 N N . GLY A 1 67 ? -4.640 14.762 18.072 1.00 78.38 67 GLY A N 1
ATOM 510 C CA . GLY A 1 67 ? -5.119 16.124 18.318 1.00 78.38 67 GLY A CA 1
ATOM 511 C C . GLY A 1 67 ? -6.163 16.233 19.438 1.00 78.38 67 GLY A C 1
ATOM 512 O O . GLY A 1 67 ? -6.202 15.426 20.364 1.00 78.38 67 GLY A O 1
ATOM 513 N N . ARG A 1 68 ? -7.007 17.271 19.375 1.00 76.62 68 ARG A N 1
ATOM 514 C CA . ARG A 1 68 ? -8.047 17.575 20.385 1.00 76.62 68 ARG A CA 1
ATOM 515 C C . ARG A 1 68 ? -9.397 16.910 20.091 1.00 76.62 68 ARG A C 1
ATOM 517 O O . ARG A 1 68 ? -10.439 17.415 20.496 1.00 76.62 68 ARG A O 1
ATOM 524 N N . GLN A 1 69 ? -9.387 15.820 19.333 1.00 81.00 69 GLN A N 1
ATOM 525 C CA . GLN A 1 69 ? -10.613 15.139 18.937 1.00 81.00 69 GLN A CA 1
ATOM 526 C C . GLN A 1 69 ? -11.182 14.334 20.108 1.00 81.00 69 GLN A C 1
ATOM 528 O O . GLN A 1 69 ? -10.436 13.783 20.915 1.00 81.00 69 GLN A O 1
ATOM 533 N N . THR A 1 70 ? -12.506 14.262 20.186 1.00 85.62 70 THR A N 1
ATOM 534 C CA . THR A 1 70 ? -13.235 13.510 21.211 1.00 85.62 70 THR A CA 1
ATOM 535 C C . THR A 1 70 ? -14.237 12.569 20.552 1.00 85.62 70 THR A C 1
ATOM 537 O O . THR A 1 70 ? -14.637 12.768 19.405 1.00 85.62 70 THR A O 1
ATOM 540 N N . ALA A 1 71 ? -14.623 11.524 21.277 1.00 91.56 71 ALA A N 1
ATOM 541 C CA . ALA A 1 71 ? -15.672 10.597 20.881 1.00 91.56 71 ALA A CA 1
ATOM 542 C C . ALA A 1 71 ? -16.484 10.203 22.117 1.00 91.56 71 ALA A C 1
ATOM 544 O O . ALA A 1 71 ? -16.010 10.364 23.245 1.00 91.56 71 ALA A O 1
ATOM 545 N N . GLN A 1 72 ? -17.697 9.703 21.906 1.00 94.00 72 GLN A N 1
ATOM 546 C CA . GLN A 1 72 ? -18.585 9.257 22.980 1.00 94.00 72 GLN A CA 1
ATOM 547 C C . GLN A 1 72 ? -18.873 7.756 22.863 1.00 94.00 72 GLN A C 1
ATOM 549 O O . GLN A 1 72 ? -18.889 7.240 21.744 1.00 94.00 72 GLN A O 1
ATOM 554 N N . PRO A 1 73 ? -19.121 7.047 23.980 1.00 97.12 73 PRO A N 1
ATOM 555 C CA . PRO A 1 73 ? -19.612 5.672 23.930 1.00 97.12 73 PRO A CA 1
ATOM 556 C C . PRO A 1 73 ? -20.870 5.547 23.056 1.00 97.12 73 PRO A C 1
ATOM 558 O O . PRO A 1 73 ? -21.729 6.427 23.066 1.00 97.12 73 PRO A O 1
ATOM 561 N N . GLY A 1 74 ? -20.963 4.465 22.286 1.00 96.94 74 GLY A N 1
ATOM 562 C CA . GLY A 1 74 ? -22.036 4.201 21.322 1.00 96.94 74 GLY A CA 1
ATOM 563 C C . GLY A 1 74 ? -21.884 4.913 19.974 1.00 96.94 74 GLY A C 1
ATOM 564 O O . GLY A 1 74 ? -22.628 4.613 19.046 1.00 96.94 74 GLY A O 1
ATOM 565 N N . GLN A 1 75 ? -20.928 5.833 19.825 1.00 96.31 75 GLN A N 1
ATOM 566 C CA . GLN A 1 75 ? -20.715 6.531 18.562 1.00 96.31 75 GLN A CA 1
ATOM 567 C C . GLN A 1 75 ? -20.070 5.610 17.517 1.00 96.31 75 GLN A C 1
ATOM 569 O O . GLN A 1 75 ? -19.022 5.010 17.770 1.00 96.31 75 GLN A O 1
ATOM 574 N N . GLU A 1 76 ? -20.659 5.561 16.322 1.00 97.25 76 GLU A N 1
ATOM 575 C CA . GLU A 1 76 ? -20.072 4.905 15.153 1.00 97.25 76 GLU A CA 1
ATOM 576 C C . GLU A 1 76 ? -19.168 5.872 14.379 1.00 97.25 76 GLU A C 1
ATOM 578 O O . GLU A 1 76 ? -19.574 6.974 13.985 1.00 97.25 76 GLU A O 1
ATOM 583 N N . LEU A 1 77 ? -17.932 5.447 14.133 1.00 96.81 77 LEU A N 1
ATOM 584 C CA . LEU A 1 77 ? -16.916 6.224 13.432 1.00 96.81 77 LEU A CA 1
ATOM 585 C C . LEU A 1 77 ? -16.184 5.349 12.413 1.00 96.81 77 LEU A C 1
ATOM 587 O O . LEU A 1 77 ? -15.998 4.149 12.614 1.00 96.81 77 LEU A O 1
ATOM 591 N N . ILE A 1 78 ? -15.718 5.972 11.334 1.00 96.81 78 ILE A N 1
ATOM 592 C CA . ILE A 1 78 ? -14.677 5.411 10.475 1.00 96.81 78 ILE A CA 1
ATOM 593 C C . ILE A 1 78 ? -13.344 5.929 10.990 1.00 96.81 78 ILE A C 1
ATOM 595 O O . ILE A 1 78 ? -13.122 7.139 11.053 1.00 96.81 78 ILE A O 1
ATOM 599 N N . PHE A 1 79 ? -12.464 5.010 11.366 1.00 96.81 79 PHE A N 1
ATOM 600 C CA . PHE A 1 79 ? -11.131 5.312 11.861 1.00 96.81 79 PHE A CA 1
ATOM 601 C C . PHE A 1 79 ? -10.102 5.052 10.768 1.00 96.81 79 PHE A C 1
ATOM 603 O O . PHE A 1 79 ? -10.027 3.951 10.227 1.00 96.81 79 PHE A O 1
ATOM 610 N N . HIS A 1 80 ? -9.277 6.055 10.487 1.00 96.00 80 HIS A N 1
ATOM 611 C CA . HIS A 1 80 ? -8.088 5.942 9.654 1.00 96.00 80 HIS A CA 1
ATOM 612 C C . HIS A 1 80 ? -6.888 5.837 10.579 1.00 96.00 80 HIS A C 1
ATOM 614 O O . HIS A 1 80 ? -6.558 6.794 11.281 1.00 96.00 80 HIS A O 1
ATOM 620 N N . THR A 1 81 ? -6.255 4.668 10.618 1.00 96.06 81 THR A N 1
ATOM 621 C CA . THR A 1 81 ? -5.260 4.366 11.647 1.00 96.06 81 THR A CA 1
ATOM 622 C C . THR A 1 81 ? -4.011 3.701 11.090 1.00 96.06 81 THR A C 1
ATOM 624 O O . THR A 1 81 ? -3.993 3.191 9.968 1.00 96.06 81 THR A O 1
ATOM 627 N N . TYR A 1 82 ? -2.959 3.675 11.897 1.00 93.94 82 TYR A N 1
ATOM 628 C CA . TYR A 1 82 ? -1.804 2.805 11.702 1.00 93.94 82 TYR A CA 1
ATOM 629 C C . TYR A 1 82 ? -1.500 2.035 12.990 1.00 93.94 82 TYR A C 1
ATOM 631 O O . TYR A 1 82 ? -1.897 2.429 14.091 1.00 93.94 82 TYR A O 1
ATOM 639 N N . GLY A 1 83 ? -0.827 0.893 12.839 1.00 92.69 83 GLY A N 1
ATOM 640 C CA . GLY A 1 83 ? -0.457 0.039 13.964 1.00 92.69 83 GLY A CA 1
ATOM 641 C C . GLY A 1 83 ? 0.518 0.739 14.905 1.00 92.69 83 GLY A C 1
ATOM 642 O O . GLY A 1 83 ? 1.502 1.313 14.446 1.00 92.69 83 GLY A O 1
ATOM 643 N N . TRP A 1 84 ? 0.251 0.668 16.209 1.00 92.12 84 TRP A N 1
ATOM 644 C CA . TRP A 1 84 ? 1.116 1.252 17.232 1.00 92.12 84 TRP A CA 1
ATOM 645 C C . TRP A 1 84 ? 1.721 0.182 18.142 1.00 92.12 84 TRP A C 1
ATOM 647 O O . TRP A 1 84 ? 2.942 0.068 18.213 1.00 92.12 84 TRP A O 1
ATOM 657 N N . ILE A 1 85 ? 0.890 -0.631 18.805 1.00 92.81 85 ILE A N 1
ATOM 658 C CA . ILE A 1 85 ? 1.349 -1.685 19.725 1.00 92.81 85 ILE A CA 1
ATOM 659 C C . ILE A 1 85 ? 0.630 -2.997 19.410 1.00 92.81 85 ILE A C 1
ATOM 661 O O . ILE A 1 85 ? -0.599 -3.044 19.314 1.00 92.81 85 ILE A O 1
ATOM 665 N N . PHE A 1 86 ? 1.418 -4.068 19.294 1.00 91.81 86 PHE A N 1
ATOM 666 C CA . PHE A 1 86 ? 0.970 -5.436 19.038 1.00 91.81 86 PHE A CA 1
ATOM 667 C C . PHE A 1 86 ? 1.409 -6.323 20.211 1.00 91.81 86 PHE A C 1
ATOM 669 O O . PHE A 1 86 ? 2.574 -6.702 20.297 1.00 91.81 86 PHE A O 1
ATOM 676 N N . ALA A 1 87 ? 0.493 -6.610 21.135 1.00 88.31 87 ALA A N 1
ATOM 677 C CA . ALA A 1 87 ? 0.745 -7.425 22.328 1.00 88.31 87 ALA A CA 1
ATOM 678 C C . ALA A 1 87 ? -0.410 -8.431 22.509 1.00 88.31 87 ALA A C 1
ATOM 680 O O . ALA A 1 87 ? -0.913 -8.966 21.522 1.00 88.31 87 ALA A O 1
ATOM 681 N N . ASP A 1 88 ? -0.893 -8.631 23.739 1.00 88.12 88 ASP A N 1
ATOM 682 C CA . ASP A 1 88 ? -2.102 -9.426 24.034 1.00 88.12 88 ASP A CA 1
ATOM 683 C C . ASP A 1 88 ? -3.372 -8.864 23.353 1.00 88.12 88 ASP A C 1
ATOM 685 O O . ASP A 1 88 ? -4.401 -9.531 23.258 1.00 88.12 88 ASP A O 1
ATOM 689 N N . GLY A 1 89 ? -3.292 -7.626 22.856 1.00 92.12 89 GLY A N 1
ATOM 690 C CA . GLY A 1 89 ? -4.297 -6.957 22.041 1.00 92.12 89 GLY A CA 1
ATOM 691 C C . GLY A 1 89 ? -3.658 -6.088 20.953 1.00 92.12 89 GLY A C 1
ATOM 692 O O . GLY A 1 89 ? -2.441 -6.099 20.751 1.00 92.12 89 GLY A O 1
ATOM 693 N N . LEU A 1 90 ? -4.489 -5.302 20.268 1.00 95.62 90 LEU A N 1
ATOM 694 C CA . LEU A 1 90 ? -4.059 -4.331 19.261 1.00 95.62 90 LEU A CA 1
ATOM 695 C C . LEU A 1 90 ? -4.345 -2.904 19.733 1.00 95.62 90 LEU A C 1
ATOM 697 O O . LEU A 1 90 ? -5.478 -2.592 20.113 1.00 95.62 90 LEU A O 1
ATOM 701 N N . ALA A 1 91 ? -3.319 -2.052 19.685 1.00 96.00 91 ALA A N 1
ATOM 702 C CA . ALA A 1 91 ? -3.466 -0.611 19.802 1.00 96.00 91 ALA A CA 1
ATOM 703 C C . ALA A 1 91 ? -3.051 0.070 18.500 1.00 96.00 91 ALA A C 1
ATOM 705 O O . ALA A 1 91 ? -2.019 -0.256 17.905 1.00 96.00 91 ALA A O 1
ATOM 706 N N . VAL A 1 92 ? -3.859 1.035 18.080 1.00 96.38 92 VAL A N 1
ATOM 707 C CA . VAL A 1 92 ? -3.671 1.801 16.849 1.00 96.38 92 VAL A CA 1
ATOM 708 C C . VAL A 1 92 ? -3.733 3.293 17.139 1.00 96.38 92 VAL A C 1
ATOM 710 O O . VAL A 1 92 ? -4.404 3.730 18.076 1.00 96.38 92 VAL A O 1
ATOM 713 N N . GLN A 1 93 ? -3.040 4.078 16.324 1.00 95.19 93 GLN A N 1
ATOM 714 C CA . GLN A 1 93 ? -3.093 5.536 16.369 1.00 95.19 93 GLN A CA 1
ATOM 715 C C . GLN A 1 93 ? -3.949 6.045 15.213 1.00 95.19 93 GLN A C 1
ATOM 717 O O . GLN A 1 93 ? -3.749 5.648 14.065 1.00 95.19 93 GLN A O 1
ATOM 722 N N . SER A 1 94 ? -4.923 6.898 15.524 1.00 95.06 94 SER A N 1
ATOM 723 C CA . SER A 1 94 ? -5.818 7.510 14.545 1.00 95.06 94 SER A CA 1
ATOM 724 C C . SER A 1 94 ? -5.183 8.755 13.949 1.00 95.06 94 SER A C 1
ATOM 726 O O . SER A 1 94 ? -4.843 9.688 14.675 1.00 95.06 94 SER A O 1
ATOM 728 N N . VAL A 1 95 ? -5.076 8.801 12.625 1.00 93.94 95 VAL A N 1
ATOM 729 C CA . VAL A 1 95 ? -4.682 10.009 11.881 1.00 93.94 95 VAL A CA 1
ATOM 730 C C . VAL A 1 95 ? -5.888 10.879 11.549 1.00 93.94 95 VAL A C 1
ATOM 732 O O . VAL A 1 95 ? -5.779 12.098 11.473 1.00 93.94 95 VAL A O 1
ATOM 735 N N . LYS A 1 96 ? -7.053 10.250 11.390 1.00 91.94 96 LYS A N 1
ATOM 736 C CA . LYS A 1 96 ? -8.335 10.891 11.108 1.00 91.94 96 LYS A CA 1
ATOM 737 C C . LYS A 1 96 ? -9.446 9.955 11.568 1.00 91.94 96 LYS A C 1
ATOM 739 O O . LYS A 1 96 ? -9.355 8.742 11.390 1.00 91.94 96 LYS A O 1
ATOM 744 N N . GLN A 1 97 ? -10.530 10.524 12.070 1.00 93.44 97 GLN A N 1
ATOM 745 C CA . GLN A 1 97 ? -11.782 9.806 12.235 1.00 93.44 97 GLN A CA 1
ATOM 746 C C . GLN A 1 97 ? -12.942 10.652 11.728 1.00 93.44 97 GLN A C 1
ATOM 748 O O . GLN A 1 97 ? -12.900 11.881 11.802 1.00 93.44 97 GLN A O 1
ATOM 753 N N . GLU A 1 98 ? -13.978 10.002 11.213 1.00 93.88 98 GLU A N 1
ATOM 754 C CA . GLU A 1 98 ? -15.175 10.692 10.744 1.00 93.88 98 GLU A CA 1
ATOM 755 C C . GLU A 1 98 ? -16.460 9.936 11.093 1.00 93.88 98 GLU A C 1
ATOM 757 O O . GLU A 1 98 ? -16.458 8.704 11.118 1.00 93.88 98 GLU A O 1
ATOM 762 N N . PRO A 1 99 ? -17.567 10.649 11.380 1.00 94.62 99 PRO A N 1
ATOM 763 C CA . PRO A 1 99 ? -18.869 10.023 11.568 1.00 94.62 99 PRO A CA 1
ATOM 764 C C . PRO A 1 99 ? -19.287 9.211 10.350 1.00 94.62 99 PRO A C 1
ATOM 766 O O . PRO A 1 99 ? -19.117 9.657 9.211 1.00 94.62 99 PRO A O 1
ATOM 769 N N . VAL A 1 100 ? -19.911 8.059 10.592 1.00 93.88 100 VAL A N 1
ATOM 770 C CA . VAL A 1 100 ? -20.548 7.297 9.517 1.00 93.88 100 VAL A CA 1
ATOM 771 C C . VAL A 1 100 ? -21.685 8.140 8.928 1.00 93.88 100 VAL A C 1
ATOM 773 O O . VAL A 1 100 ? -22.542 8.673 9.629 1.00 93.88 100 VAL A O 1
ATOM 776 N N . ARG A 1 101 ? -21.672 8.291 7.605 1.00 92.75 101 ARG A N 1
ATOM 777 C CA . ARG A 1 101 ? -22.659 9.050 6.810 1.00 92.75 101 ARG A CA 1
ATOM 778 C C . ARG A 1 101 ? -23.164 8.191 5.660 1.00 92.75 101 ARG A C 1
ATOM 780 O O . ARG A 1 101 ? -22.447 7.291 5.233 1.00 92.75 101 ARG A O 1
ATOM 787 N N . ARG A 1 102 ? -24.328 8.532 5.091 1.00 88.50 102 ARG A N 1
ATOM 788 C CA . ARG A 1 102 ? -24.925 7.819 3.940 1.00 88.50 102 ARG A CA 1
ATOM 789 C C . ARG A 1 102 ? -23.964 7.638 2.760 1.00 88.50 102 ARG A C 1
ATOM 791 O O . ARG A 1 102 ? -23.990 6.593 2.127 1.00 88.50 102 ARG A O 1
ATOM 798 N N . SER A 1 103 ? -23.082 8.608 2.508 1.00 88.19 103 SER A N 1
ATOM 799 C CA . SER A 1 103 ? -22.048 8.527 1.463 1.00 88.19 103 SER A CA 1
ATOM 800 C C . SER A 1 103 ? -21.104 7.328 1.616 1.00 88.19 103 SER A C 1
ATOM 802 O O . SER A 1 103 ? -20.527 6.877 0.636 1.00 88.19 103 SER A O 1
ATOM 804 N N . HIS A 1 104 ? -20.955 6.785 2.826 1.00 89.88 104 HIS A N 1
ATOM 805 C CA . HIS A 1 104 ? -20.092 5.636 3.095 1.00 89.88 104 HIS A CA 1
ATOM 806 C C . HIS A 1 104 ? -20.791 4.293 2.869 1.00 89.88 104 HIS A C 1
ATOM 808 O O . HIS A 1 104 ? -20.120 3.266 2.833 1.00 89.88 104 HIS A O 1
ATOM 814 N N . PHE A 1 105 ? -22.119 4.261 2.718 1.00 86.19 105 PHE A N 1
ATOM 815 C CA . PHE A 1 105 ? -22.858 2.999 2.640 1.00 86.19 105 PHE A CA 1
ATOM 816 C C . PHE A 1 105 ? -22.481 2.162 1.419 1.00 86.19 105 PHE A C 1
ATOM 818 O O . PHE A 1 105 ? -22.449 0.948 1.543 1.00 86.19 105 PHE A O 1
ATOM 825 N N . GLY A 1 106 ? -22.100 2.772 0.292 1.00 84.12 106 GLY A N 1
ATOM 826 C CA . GLY A 1 106 ? -21.581 2.015 -0.855 1.00 84.12 106 GLY A CA 1
ATOM 827 C C . GLY A 1 106 ? -20.305 1.233 -0.516 1.00 84.12 106 GLY A C 1
ATOM 828 O O . GLY A 1 106 ? -20.205 0.049 -0.819 1.00 84.12 106 GLY A O 1
ATOM 829 N N . ILE A 1 107 ? -19.366 1.870 0.193 1.00 83.12 107 ILE A N 1
ATOM 830 C CA . ILE A 1 107 ? -18.104 1.244 0.624 1.00 83.12 107 ILE A CA 1
ATOM 831 C C . ILE A 1 107 ? -18.357 0.185 1.708 1.00 83.12 107 ILE A C 1
ATOM 833 O O . ILE A 1 107 ? -17.688 -0.842 1.736 1.00 83.12 107 ILE A O 1
ATOM 837 N N . LEU A 1 108 ? -19.325 0.422 2.597 1.00 85.00 108 LEU A N 1
ATOM 838 C CA . LEU A 1 108 ? -19.645 -0.481 3.706 1.00 85.00 108 LEU A CA 1
ATOM 839 C C . LEU A 1 108 ? -20.568 -1.647 3.305 1.00 85.00 108 LEU A C 1
ATOM 841 O O . LEU A 1 108 ? -20.581 -2.665 3.986 1.00 85.00 108 LEU A O 1
ATOM 845 N N . ALA A 1 109 ? -21.347 -1.533 2.231 1.00 80.38 109 ALA A N 1
ATOM 846 C CA . ALA A 1 109 ? -22.269 -2.586 1.797 1.00 80.38 109 ALA A CA 1
ATOM 847 C C . ALA A 1 109 ? -21.606 -3.635 0.893 1.00 80.38 109 ALA A C 1
ATOM 849 O O . ALA A 1 109 ? -22.107 -4.753 0.790 1.00 80.38 109 ALA A O 1
ATOM 850 N N . ALA A 1 110 ? -20.498 -3.295 0.230 1.00 73.56 110 ALA A N 1
ATOM 851 C CA . ALA A 1 110 ? -19.838 -4.204 -0.694 1.00 73.56 110 ALA A CA 1
ATOM 852 C C . ALA A 1 110 ? -19.074 -5.308 0.071 1.00 73.56 110 ALA A C 1
ATOM 854 O O . ALA A 1 110 ? -18.169 -4.987 0.847 1.00 73.56 110 ALA A O 1
ATOM 855 N N . PRO A 1 111 ? -19.368 -6.605 -0.153 1.00 68.44 111 PRO A N 1
ATOM 856 C CA . PRO A 1 111 ? -18.507 -7.678 0.322 1.00 68.44 111 PRO A CA 1
ATOM 857 C C . PRO A 1 111 ? -17.195 -7.612 -0.466 1.00 68.44 111 PRO A C 1
ATOM 859 O O . PRO A 1 111 ? -17.110 -8.021 -1.622 1.00 68.44 111 PRO A O 1
ATOM 862 N N . GLN A 1 112 ? -16.179 -7.016 0.146 1.00 77.12 112 GLN A N 1
ATOM 863 C CA . GLN A 1 112 ? -14.835 -6.886 -0.404 1.00 77.12 112 GLN A CA 1
ATOM 864 C C . GLN A 1 112 ? -13.858 -7.447 0.629 1.00 77.12 112 GLN A C 1
ATOM 866 O O . GLN A 1 112 ? -13.989 -7.167 1.821 1.00 77.12 112 GLN A O 1
ATOM 871 N N . ASP A 1 113 ? -12.869 -8.222 0.185 1.00 90.00 113 ASP A N 1
ATOM 872 C CA . ASP A 1 113 ? -11.737 -8.566 1.044 1.00 90.00 113 ASP A CA 1
ATOM 873 C C . ASP A 1 113 ? -10.921 -7.281 1.303 1.00 90.00 113 ASP A C 1
ATOM 875 O O . ASP A 1 113 ? -10.398 -6.691 0.349 1.00 90.00 113 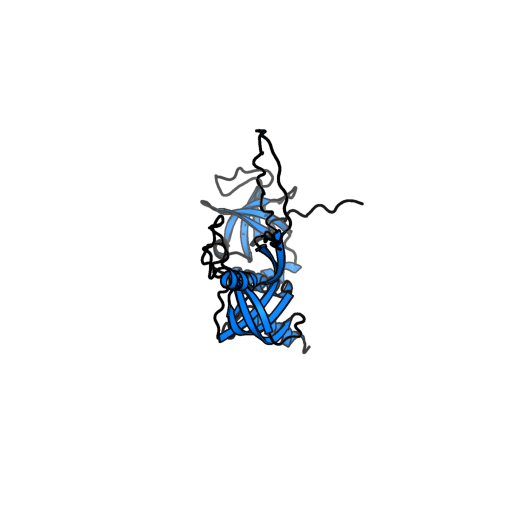ASP A O 1
ATOM 879 N N . PRO A 1 114 ? -10.789 -6.819 2.562 1.00 91.38 114 PRO A N 1
ATOM 880 C CA . PRO A 1 114 ? -10.091 -5.573 2.880 1.00 91.38 114 PRO A CA 1
ATOM 881 C C . PRO A 1 114 ? -8.597 -5.601 2.529 1.00 91.38 114 PRO A C 1
ATOM 883 O O . PRO A 1 114 ? -7.985 -4.541 2.372 1.00 91.38 114 PRO A O 1
ATOM 886 N N . VAL A 1 115 ? -7.991 -6.788 2.420 1.00 92.25 115 VAL A N 1
ATOM 887 C CA . VAL A 1 115 ? -6.593 -6.944 1.999 1.00 92.25 115 VAL A CA 1
ATOM 888 C C . VAL A 1 115 ? -6.473 -6.731 0.495 1.00 92.25 115 VAL A C 1
ATOM 890 O O . VAL A 1 115 ? -5.614 -5.964 0.054 1.00 92.25 115 VAL A O 1
ATOM 893 N N . GLU A 1 116 ? -7.357 -7.348 -0.290 1.00 89.81 116 GLU A N 1
ATOM 894 C CA . GLU A 1 116 ? -7.381 -7.161 -1.743 1.00 89.81 116 GLU A CA 1
ATOM 895 C C . GLU A 1 116 ? -7.774 -5.736 -2.123 1.00 89.81 116 GLU A C 1
ATOM 897 O O . GLU A 1 116 ? -7.160 -5.156 -3.016 1.00 89.81 116 GLU A O 1
ATOM 902 N N . GLN A 1 117 ? -8.717 -5.124 -1.404 1.00 88.62 117 GLN A N 1
ATOM 903 C CA . GLN A 1 117 ? -9.077 -3.724 -1.619 1.00 88.62 117 GLN A CA 1
ATOM 904 C C . GLN A 1 117 ? -7.875 -2.799 -1.409 1.00 88.62 117 GLN A C 1
ATOM 906 O O . GLN A 1 117 ? -7.595 -1.935 -2.241 1.00 88.62 117 GLN A O 1
ATOM 911 N N . ARG A 1 118 ? -7.106 -3.019 -0.335 1.00 90.00 118 ARG A N 1
ATOM 912 C CA . ARG A 1 118 ? -5.868 -2.273 -0.083 1.00 90.00 118 ARG A CA 1
ATOM 913 C C . ARG A 1 118 ? -4.838 -2.494 -1.186 1.00 90.00 118 ARG A C 1
ATOM 915 O O . ARG A 1 118 ? -4.177 -1.544 -1.598 1.00 90.00 118 ARG A O 1
ATOM 922 N N . ARG A 1 119 ? -4.686 -3.733 -1.664 1.00 89.69 119 ARG A N 1
ATOM 923 C CA . ARG A 1 119 ? -3.769 -4.060 -2.764 1.00 89.69 119 ARG A CA 1
ATOM 924 C C . ARG A 1 119 ? -4.171 -3.331 -4.046 1.00 89.69 119 ARG A C 1
ATOM 926 O O . ARG A 1 119 ? -3.320 -2.687 -4.646 1.00 89.69 119 ARG A O 1
ATOM 933 N N . LYS A 1 120 ? -5.453 -3.370 -4.421 1.00 89.62 120 LYS A N 1
ATOM 934 C CA . LYS A 1 120 ? -5.994 -2.651 -5.587 1.00 89.62 120 LYS A CA 1
ATOM 935 C C . LYS A 1 120 ? -5.751 -1.148 -5.489 1.00 89.62 120 LYS A C 1
ATOM 937 O O . LYS A 1 120 ? -5.237 -0.559 -6.432 1.00 89.62 120 LYS A O 1
ATOM 942 N N . GLN A 1 121 ? -6.045 -0.545 -4.335 1.00 89.12 121 GLN A N 1
ATOM 943 C CA . GLN A 1 121 ? -5.778 0.875 -4.092 1.00 89.12 121 GLN A CA 1
ATOM 944 C C . GLN A 1 121 ? -4.288 1.210 -4.211 1.00 89.12 121 GLN A C 1
ATOM 946 O O . GLN A 1 121 ? -3.941 2.202 -4.837 1.00 89.12 121 GLN A O 1
ATOM 951 N N . ALA A 1 122 ? -3.403 0.371 -3.667 1.00 90.81 122 ALA A N 1
ATOM 952 C CA . ALA A 1 122 ? -1.963 0.592 -3.750 1.00 90.81 122 ALA A CA 1
ATOM 953 C C . ALA A 1 122 ? -1.432 0.510 -5.192 1.00 90.81 122 ALA A C 1
ATOM 955 O O . ALA A 1 122 ? -0.563 1.298 -5.561 1.00 90.81 122 ALA A O 1
ATOM 956 N N . VAL A 1 123 ? -1.955 -0.412 -6.008 1.00 92.50 123 VAL A N 1
ATOM 957 C CA . VAL A 1 123 ? -1.608 -0.493 -7.436 1.00 92.50 123 VAL A CA 1
ATOM 958 C C . VAL A 1 123 ? -2.156 0.720 -8.188 1.00 92.50 123 VAL A C 1
ATOM 960 O O . VAL A 1 123 ? -1.403 1.341 -8.929 1.00 92.50 123 VAL A O 1
ATOM 963 N N . ARG A 1 124 ? -3.417 1.114 -7.951 1.00 93.00 124 ARG A N 1
ATOM 964 C CA . ARG A 1 124 ? -4.024 2.300 -8.581 1.00 93.00 124 ARG A CA 1
ATOM 965 C C . ARG A 1 124 ? -3.259 3.577 -8.248 1.00 93.00 124 ARG A C 1
ATOM 967 O O . ARG A 1 124 ? -2.886 4.299 -9.158 1.00 93.00 124 ARG A O 1
ATOM 974 N N . GLN A 1 125 ? -2.945 3.801 -6.973 1.00 91.94 125 GLN A N 1
ATOM 975 C CA . GLN A 1 125 ? -2.167 4.961 -6.540 1.00 91.94 125 GLN A CA 1
ATOM 976 C C . GLN A 1 125 ? -0.816 5.019 -7.256 1.00 91.94 125 GLN A C 1
ATOM 978 O O . GLN A 1 125 ? -0.424 6.063 -7.762 1.00 91.94 125 GLN A O 1
ATOM 983 N N . ARG A 1 126 ? -0.111 3.886 -7.352 1.00 92.38 126 ARG A N 1
ATOM 984 C CA . ARG A 1 126 ? 1.156 3.848 -8.085 1.00 92.38 126 ARG A CA 1
ATOM 985 C C . ARG A 1 126 ? 0.976 4.103 -9.571 1.00 92.38 126 ARG A C 1
ATOM 987 O O . ARG A 1 126 ? 1.823 4.775 -10.148 1.00 92.38 126 ARG A O 1
ATOM 994 N N . PHE A 1 127 ? -0.087 3.576 -10.173 1.00 94.44 127 PHE A N 1
ATOM 995 C CA . PHE A 1 127 ? -0.401 3.815 -11.576 1.00 94.44 127 PHE A CA 1
ATOM 996 C C . PHE A 1 127 ? -0.633 5.302 -11.817 1.00 94.44 127 PHE A C 1
ATOM 998 O O . PHE A 1 127 ? -0.050 5.866 -12.739 1.00 94.44 127 PHE A O 1
ATOM 1005 N N . ASP A 1 128 ? -1.400 5.958 -10.947 1.00 92.88 128 ASP A N 1
ATOM 1006 C CA . ASP A 1 128 ? -1.680 7.392 -11.001 1.00 92.88 128 ASP A CA 1
ATOM 1007 C C . ASP A 1 128 ? -0.407 8.233 -10.768 1.00 92.88 128 ASP A C 1
ATOM 1009 O O . ASP A 1 128 ? -0.191 9.220 -11.475 1.00 92.88 128 ASP A O 1
ATOM 1013 N N . ASP A 1 129 ? 0.492 7.794 -9.882 1.00 92.25 129 ASP A N 1
ATOM 1014 C CA . ASP A 1 129 ? 1.776 8.458 -9.606 1.00 92.25 129 ASP A CA 1
ATOM 1015 C C . ASP A 1 129 ? 2.842 8.202 -10.689 1.00 92.25 129 ASP A C 1
ATOM 1017 O O . ASP A 1 129 ? 3.785 8.984 -10.827 1.00 92.25 129 ASP A O 1
ATOM 1021 N N . ALA A 1 130 ? 2.710 7.123 -11.468 1.00 94.88 130 ALA A N 1
ATOM 1022 C CA . ALA A 1 130 ? 3.703 6.715 -12.454 1.00 94.88 130 ALA A CA 1
ATOM 1023 C C . ALA A 1 130 ? 3.930 7.789 -13.518 1.00 94.88 130 ALA A C 1
ATOM 1025 O O . ALA A 1 130 ? 2.981 8.297 -14.124 1.00 94.88 130 ALA A O 1
ATOM 1026 N N . ALA A 1 131 ? 5.202 8.073 -13.798 1.00 94.19 131 ALA A N 1
ATOM 1027 C CA . ALA A 1 131 ? 5.592 8.983 -14.870 1.00 94.19 131 ALA A CA 1
ATOM 1028 C C . ALA A 1 131 ? 5.361 8.369 -16.259 1.00 94.19 131 ALA A C 1
ATOM 1030 O O . ALA A 1 131 ? 5.125 9.100 -17.219 1.00 94.19 131 ALA A O 1
ATOM 1031 N N . LEU A 1 132 ? 5.470 7.043 -16.366 1.00 95.69 132 LEU A N 1
ATOM 1032 C CA . LEU A 1 132 ? 5.237 6.295 -17.595 1.00 95.69 132 LEU A CA 1
ATOM 1033 C C . LEU A 1 132 ? 4.731 4.883 -17.260 1.00 95.69 132 LEU A C 1
ATOM 1035 O O . LEU A 1 132 ? 5.231 4.255 -16.320 1.00 95.69 132 LEU A O 1
ATOM 1039 N N . VAL A 1 133 ? 3.778 4.384 -18.048 1.00 97.06 133 VAL A N 1
ATOM 1040 C CA . VAL A 1 133 ? 3.352 2.977 -18.039 1.00 97.06 133 VAL A CA 1
ATOM 1041 C C . VAL A 1 133 ? 3.487 2.427 -19.451 1.00 97.06 133 VAL A C 1
ATOM 1043 O O . VAL A 1 133 ? 2.935 2.998 -20.390 1.00 97.06 133 VAL A O 1
ATOM 1046 N N . VAL A 1 134 ? 4.236 1.337 -19.606 1.00 97.19 134 VAL A N 1
ATOM 1047 C CA . VAL A 1 134 ? 4.490 0.690 -20.904 1.00 97.19 134 VAL A CA 1
ATOM 1048 C C . VAL A 1 134 ? 4.307 -0.813 -20.811 1.00 97.19 134 VAL A C 1
ATOM 1050 O O . VAL A 1 134 ? 4.451 -1.399 -19.738 1.00 97.19 134 VAL A O 1
ATOM 1053 N N . SER A 1 135 ? 4.041 -1.440 -21.946 1.00 97.31 135 SER A N 1
ATOM 1054 C CA . SER A 1 135 ? 4.179 -2.878 -22.124 1.00 97.31 135 SER A CA 1
ATOM 1055 C C . SER A 1 135 ? 5.373 -3.173 -23.036 1.00 97.31 135 SER A C 1
ATOM 1057 O O . SER A 1 135 ? 5.734 -2.353 -23.885 1.00 97.31 135 SER A O 1
ATOM 1059 N N . GLY A 1 136 ? 6.041 -4.305 -22.823 1.00 97.38 136 GLY A N 1
ATOM 1060 C CA . GLY A 1 136 ? 7.149 -4.702 -23.681 1.00 97.38 136 GLY A CA 1
ATOM 1061 C C . GLY A 1 136 ? 7.936 -5.914 -23.202 1.00 97.38 136 GLY A C 1
ATOM 1062 O O . GLY A 1 136 ? 7.542 -6.637 -22.281 1.00 97.38 136 GLY A O 1
ATOM 1063 N N . GLN A 1 137 ? 9.114 -6.084 -23.802 1.00 98.31 137 GLN A N 1
ATOM 1064 C CA . GLN A 1 137 ? 10.061 -7.150 -23.489 1.00 98.31 137 GLN A CA 1
ATOM 1065 C C . GLN A 1 137 ? 11.405 -6.596 -23.007 1.00 98.31 137 GLN A C 1
ATOM 1067 O O . GLN A 1 137 ? 11.960 -5.659 -23.579 1.00 98.31 137 GLN A O 1
ATOM 1072 N N . VAL A 1 138 ? 11.989 -7.214 -21.982 1.00 98.38 138 VAL A N 1
ATOM 1073 C CA . VAL A 1 138 ? 13.368 -6.948 -21.560 1.00 98.38 138 VAL A CA 1
ATOM 1074 C C . VAL A 1 138 ? 14.323 -7.474 -22.636 1.00 98.38 138 VAL A C 1
ATOM 1076 O O . VAL A 1 138 ? 14.563 -8.675 -22.736 1.00 98.38 138 VAL A O 1
ATOM 1079 N N . ALA A 1 139 ? 14.913 -6.581 -23.425 1.00 97.88 139 ALA A N 1
ATOM 1080 C CA . ALA A 1 139 ? 15.885 -6.931 -24.456 1.00 97.88 139 ALA A CA 1
ATOM 1081 C C . ALA A 1 139 ? 17.248 -7.311 -23.854 1.00 97.88 139 ALA A C 1
ATOM 1083 O O . ALA A 1 139 ? 17.905 -8.247 -24.308 1.00 97.88 139 ALA A O 1
ATOM 1084 N N . ALA A 1 140 ? 17.691 -6.593 -22.817 1.00 97.38 140 ALA A N 1
ATOM 1085 C CA . ALA A 1 140 ? 18.975 -6.848 -22.169 1.00 97.38 140 ALA A CA 1
ATOM 1086 C C . ALA A 1 140 ? 19.014 -6.348 -20.723 1.00 97.38 140 ALA A C 1
ATOM 1088 O O . ALA A 1 140 ? 18.381 -5.352 -20.378 1.00 97.38 140 ALA A O 1
ATOM 1089 N N . VAL A 1 141 ? 19.854 -6.982 -19.900 1.00 97.12 141 VAL A N 1
ATOM 1090 C CA . VAL A 1 141 ? 20.190 -6.521 -18.546 1.00 97.12 141 VAL A CA 1
ATOM 1091 C C . VAL A 1 141 ? 21.683 -6.227 -18.470 1.00 97.12 141 VAL A C 1
ATOM 1093 O O . VAL A 1 141 ? 22.514 -7.051 -18.849 1.00 97.12 141 VAL A O 1
ATOM 1096 N N . ARG A 1 142 ? 22.046 -5.039 -17.983 1.00 94.88 142 ARG A N 1
ATOM 1097 C CA . ARG A 1 142 ? 23.432 -4.554 -17.965 1.00 94.88 142 ARG A CA 1
ATOM 1098 C C . ARG A 1 142 ? 23.779 -3.794 -16.690 1.00 94.88 142 ARG A C 1
ATOM 1100 O O . ARG A 1 142 ? 22.922 -3.422 -15.893 1.00 94.88 142 ARG A O 1
ATOM 1107 N N . LEU A 1 143 ? 25.075 -3.565 -16.487 1.00 91.81 143 LEU A N 1
ATOM 1108 C CA . LEU A 1 143 ? 25.551 -2.624 -15.473 1.00 91.81 143 LEU A CA 1
ATOM 1109 C C . LEU A 1 143 ? 25.201 -1.180 -15.869 1.00 91.81 143 LEU A C 1
ATOM 1111 O O . LEU A 1 143 ? 25.265 -0.860 -17.060 1.00 91.81 143 LEU A O 1
ATOM 1115 N N . PRO A 1 144 ? 24.940 -0.290 -14.898 1.00 89.19 144 PRO A N 1
ATOM 1116 C CA . PRO A 1 144 ? 24.839 1.139 -15.154 1.00 89.19 144 PRO A CA 1
ATOM 1117 C C . PRO A 1 144 ? 26.041 1.690 -15.924 1.00 89.19 144 PRO A C 1
ATOM 1119 O O . PRO A 1 144 ? 27.160 1.173 -15.802 1.00 89.19 144 PRO A O 1
ATOM 1122 N N . SER A 1 145 ? 25.821 2.710 -16.752 1.00 79.12 145 SER A N 1
ATOM 1123 C CA . SER A 1 145 ? 26.865 3.280 -17.622 1.00 79.12 145 SER A CA 1
ATOM 1124 C C . SER A 1 145 ? 28.115 3.718 -16.835 1.00 79.12 145 SER A C 1
ATOM 1126 O O . SER A 1 145 ? 29.251 3.414 -17.211 1.00 79.12 145 SER A O 1
ATOM 1128 N N . GLU A 1 146 ? 27.919 4.310 -15.661 1.00 78.69 146 GLU A N 1
ATOM 1129 C CA . GLU A 1 146 ? 28.943 4.725 -14.708 1.00 78.69 146 GLU A CA 1
ATOM 1130 C C . GLU A 1 146 ? 29.791 3.551 -14.188 1.00 78.69 146 GLU A C 1
ATOM 1132 O O . GLU A 1 146 ? 31.007 3.676 -14.011 1.00 78.69 146 GLU A O 1
ATOM 1137 N N . ALA A 1 147 ? 29.175 2.386 -13.985 1.00 77.50 147 ALA A N 1
ATOM 1138 C CA . ALA A 1 147 ? 29.843 1.182 -13.513 1.00 77.50 147 ALA A CA 1
ATOM 1139 C C . ALA A 1 147 ? 30.602 0.503 -14.658 1.00 77.50 147 ALA A C 1
ATOM 1141 O O . ALA A 1 147 ? 31.738 0.070 -14.465 1.00 77.50 147 ALA A O 1
ATOM 1142 N N . ARG A 1 148 ? 30.034 0.496 -15.873 1.00 76.19 148 ARG A N 1
ATOM 1143 C CA . ARG A 1 148 ? 30.710 0.010 -17.088 1.00 76.19 148 ARG A CA 1
ATOM 1144 C C . ARG A 1 148 ? 31.956 0.832 -17.412 1.00 76.19 148 ARG A C 1
ATOM 1146 O O . ARG A 1 148 ? 33.018 0.260 -17.646 1.00 76.19 148 ARG A O 1
ATOM 1153 N N . THR A 1 149 ? 31.868 2.164 -17.357 1.00 70.25 149 THR A N 1
ATOM 1154 C CA . THR A 1 149 ? 33.040 3.028 -17.587 1.00 70.25 149 THR A CA 1
ATOM 1155 C C . THR A 1 149 ? 34.100 2.865 -16.503 1.00 70.25 149 THR A C 1
ATOM 1157 O O . THR A 1 149 ? 35.280 3.049 -16.790 1.00 70.25 149 THR A O 1
ATOM 1160 N N . ARG A 1 150 ? 33.724 2.548 -15.256 1.00 69.12 150 ARG A N 1
ATOM 1161 C CA . ARG A 1 150 ? 34.686 2.222 -14.195 1.00 69.12 150 ARG A CA 1
ATOM 1162 C C . ARG A 1 150 ? 35.376 0.895 -14.487 1.00 69.12 150 ARG A C 1
ATOM 1164 O O . ARG A 1 150 ? 36.594 0.896 -14.565 1.00 69.12 150 ARG A O 1
ATOM 1171 N N . ALA A 1 151 ? 34.614 -0.169 -14.743 1.00 62.28 151 ALA A N 1
ATOM 1172 C CA . ALA A 1 151 ? 35.144 -1.497 -15.054 1.00 62.28 151 ALA A CA 1
ATOM 1173 C C . ALA A 1 151 ? 36.097 -1.483 -16.263 1.00 62.28 151 ALA A C 1
ATOM 1175 O O . ALA A 1 151 ? 37.169 -2.075 -16.214 1.00 62.28 151 ALA A O 1
ATOM 1176 N N . SER A 1 152 ? 35.752 -0.729 -17.311 1.00 64.19 152 SER A N 1
ATOM 1177 C CA . SER A 1 152 ? 36.615 -0.537 -18.483 1.00 64.19 152 SER A CA 1
ATOM 1178 C C . SER A 1 152 ? 37.911 0.226 -18.163 1.00 64.19 152 SER A C 1
ATOM 1180 O O . SER A 1 152 ? 38.939 -0.035 -18.780 1.00 64.19 152 SER A O 1
ATOM 1182 N N . ARG A 1 153 ? 37.894 1.140 -17.182 1.00 58.59 153 ARG A N 1
ATOM 1183 C CA . ARG A 1 153 ? 39.075 1.904 -16.740 1.00 58.59 153 ARG A CA 1
ATOM 1184 C C . ARG A 1 153 ? 39.941 1.160 -15.720 1.00 58.59 153 ARG A C 1
ATOM 1186 O O . ARG A 1 153 ? 41.125 1.458 -15.618 1.00 58.59 153 ARG A O 1
ATOM 1193 N N . THR A 1 154 ? 39.368 0.234 -14.952 1.00 53.56 154 THR A N 1
ATOM 1194 C CA . THR A 1 154 ? 40.039 -0.484 -13.854 1.00 53.56 154 THR A CA 1
ATOM 1195 C C . THR A 1 154 ? 40.601 -1.845 -14.253 1.00 53.56 154 THR A C 1
ATOM 1197 O O . THR A 1 154 ? 41.087 -2.558 -13.384 1.00 53.56 154 THR A O 1
ATOM 1200 N N . ALA A 1 155 ? 40.650 -2.190 -15.546 1.00 54.22 155 ALA A N 1
ATOM 1201 C CA . ALA A 1 155 ? 41.408 -3.355 -16.025 1.00 54.22 155 ALA A CA 1
ATOM 1202 C C . ALA A 1 155 ? 42.918 -3.310 -15.661 1.00 54.22 155 ALA A C 1
ATOM 1204 O O . ALA A 1 155 ? 43.630 -4.275 -15.909 1.00 54.22 155 ALA A O 1
ATOM 1205 N N . ALA A 1 156 ? 43.401 -2.214 -15.053 1.00 48.06 156 ALA A N 1
ATOM 1206 C CA . ALA A 1 156 ? 44.765 -2.045 -14.554 1.00 48.06 156 ALA A CA 1
ATOM 1207 C C . ALA A 1 156 ? 44.880 -1.587 -13.076 1.00 48.06 156 ALA A C 1
ATOM 1209 O O . ALA A 1 156 ? 45.971 -1.206 -12.660 1.00 48.06 156 ALA A O 1
ATOM 1210 N N . ALA A 1 157 ? 43.810 -1.581 -12.266 1.00 49.34 157 ALA A N 1
ATOM 1211 C CA . ALA A 1 157 ? 43.926 -1.231 -10.842 1.00 49.34 157 ALA A CA 1
ATOM 1212 C C . ALA A 1 157 ? 42.789 -1.820 -9.997 1.00 49.34 157 ALA A C 1
ATOM 1214 O O . ALA A 1 157 ? 41.614 -1.602 -10.300 1.00 49.34 157 ALA A O 1
ATOM 1215 N N . GLU A 1 158 ? 43.145 -2.511 -8.910 1.00 44.28 158 GLU A N 1
ATOM 1216 C CA . GLU A 1 158 ? 42.182 -2.987 -7.916 1.00 44.28 158 GLU A CA 1
ATOM 1217 C C . GLU A 1 158 ? 41.428 -1.806 -7.276 1.00 44.28 158 GLU A C 1
ATOM 1219 O O . GLU A 1 158 ? 42.046 -0.814 -6.872 1.00 44.28 158 GLU A O 1
ATOM 1224 N N . PRO A 1 159 ? 40.088 -1.868 -7.182 1.00 47.22 159 PRO A N 1
ATOM 1225 C CA . PRO A 1 159 ? 39.322 -0.824 -6.528 1.00 47.22 159 PRO A CA 1
ATOM 1226 C C . PRO A 1 159 ? 39.534 -0.894 -5.013 1.00 47.22 159 PRO A C 1
ATOM 1228 O O . PRO A 1 159 ? 39.260 -1.913 -4.384 1.00 47.22 159 PRO A O 1
ATOM 1231 N N . ALA A 1 160 ? 39.964 0.218 -4.414 1.00 49.41 160 ALA A N 1
ATOM 1232 C CA . ALA A 1 160 ? 39.962 0.364 -2.964 1.00 49.41 160 ALA A CA 1
ATOM 1233 C C . ALA A 1 160 ? 38.522 0.188 -2.430 1.00 49.41 160 ALA A C 1
ATOM 1235 O O . ALA A 1 160 ? 37.610 0.856 -2.939 1.00 49.41 160 ALA A O 1
ATOM 1236 N N . PRO A 1 161 ? 38.289 -0.687 -1.435 1.00 49.19 161 PRO A N 1
ATOM 1237 C CA . PRO A 1 161 ? 36.964 -0.888 -0.873 1.00 49.19 161 PRO A CA 1
ATOM 1238 C C . PRO A 1 161 ? 36.543 0.376 -0.121 1.00 49.19 161 PRO A C 1
ATOM 1240 O O . PRO A 1 161 ? 37.084 0.719 0.928 1.00 49.19 161 PRO A O 1
ATOM 1243 N N . GLY A 1 162 ? 35.582 1.100 -0.693 1.00 53.44 162 GLY A N 1
ATOM 1244 C CA . GLY A 1 162 ? 34.832 2.111 0.044 1.00 53.44 162 GLY A CA 1
ATOM 1245 C C . GLY A 1 162 ? 33.956 1.451 1.116 1.00 53.44 162 GLY A C 1
ATOM 1246 O O . GLY A 1 162 ? 33.758 0.234 1.078 1.00 53.44 162 GLY A O 1
ATOM 1247 N N . PRO A 1 163 ? 33.406 2.229 2.061 1.00 51.84 163 PRO A N 1
ATOM 1248 C CA . PRO A 1 163 ? 32.504 1.693 3.071 1.00 51.84 163 PRO A CA 1
ATOM 1249 C C . PRO A 1 163 ? 31.311 1.020 2.387 1.00 51.84 163 PRO A C 1
ATOM 1251 O O . PRO A 1 163 ? 30.505 1.668 1.717 1.00 51.84 163 PRO A O 1
ATOM 1254 N N . VAL A 1 164 ? 31.233 -0.301 2.526 1.00 58.19 164 VAL A N 1
ATOM 1255 C CA . VAL A 1 164 ? 30.108 -1.097 2.043 1.00 58.19 164 VAL A CA 1
ATOM 1256 C C . VAL A 1 164 ? 28.947 -0.817 2.989 1.00 58.19 164 VAL A C 1
ATOM 1258 O O . VAL A 1 164 ? 29.016 -1.131 4.174 1.00 58.19 164 VAL A O 1
ATOM 1261 N N . SER A 1 165 ? 27.891 -0.177 2.486 1.00 69.81 165 SER A N 1
ATOM 1262 C CA . SER A 1 165 ? 26.622 -0.148 3.209 1.00 69.81 165 SER A CA 1
ATOM 1263 C C . SER A 1 165 ? 25.991 -1.532 3.101 1.00 69.81 165 SER A C 1
ATOM 1265 O O . SER A 1 165 ? 25.911 -2.078 1.998 1.00 69.81 165 SER A O 1
ATOM 1267 N N . GLU A 1 166 ? 25.509 -2.078 4.215 1.00 69.50 166 GLU A N 1
ATOM 1268 C CA . GLU A 1 166 ? 24.743 -3.332 4.236 1.00 69.50 166 GLU A CA 1
ATOM 1269 C C . GLU A 1 166 ? 23.584 -3.301 3.221 1.00 69.50 166 GLU A C 1
ATOM 1271 O O . GLU A 1 166 ? 23.353 -4.258 2.490 1.00 69.50 166 GLU A O 1
ATOM 1276 N N . HIS A 1 167 ? 22.957 -2.134 3.047 1.00 82.75 167 HIS A N 1
ATOM 1277 C CA . HIS A 1 167 ? 21.812 -1.940 2.156 1.00 82.75 1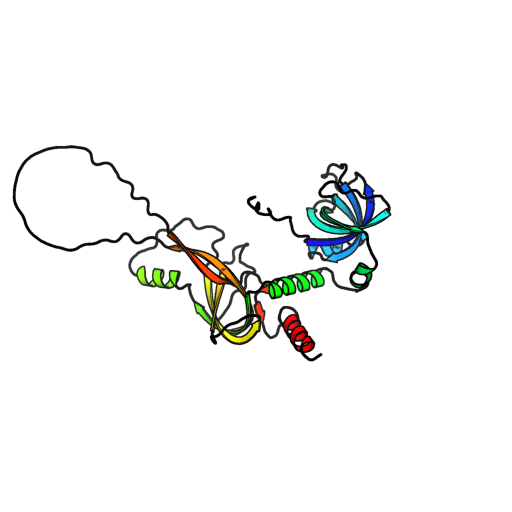67 HIS A CA 1
ATOM 1278 C C . HIS A 1 167 ? 22.193 -1.481 0.740 1.00 82.75 167 HIS A C 1
ATOM 1280 O O . HIS A 1 167 ? 21.442 -0.735 0.098 1.00 82.75 167 HIS A O 1
ATOM 1286 N N . THR A 1 168 ? 23.357 -1.894 0.228 1.00 84.00 168 THR A N 1
ATOM 1287 C CA . THR A 1 168 ? 23.784 -1.527 -1.131 1.00 84.00 168 THR A CA 1
ATOM 1288 C C . THR A 1 168 ? 22.817 -2.124 -2.175 1.00 84.00 168 THR A C 1
ATOM 1290 O O . THR A 1 168 ? 22.585 -3.332 -2.166 1.00 84.00 168 THR A O 1
ATOM 1293 N N . PRO A 1 169 ? 22.250 -1.322 -3.104 1.00 86.00 169 PRO A N 1
ATOM 1294 C CA . PRO A 1 169 ? 21.210 -1.779 -4.038 1.00 86.00 169 PRO A CA 1
ATOM 1295 C C . PRO A 1 169 ? 21.705 -2.704 -5.156 1.00 86.00 169 PRO A C 1
ATOM 1297 O O . PRO A 1 169 ? 20.896 -3.398 -5.767 1.00 86.00 169 PRO A O 1
ATOM 1300 N N . HIS A 1 170 ? 23.011 -2.716 -5.446 1.00 89.62 170 HIS A N 1
ATOM 1301 C CA . HIS A 1 170 ? 23.595 -3.401 -6.609 1.00 89.62 170 HIS A CA 1
ATOM 1302 C C . HIS A 1 170 ? 22.832 -3.075 -7.906 1.00 89.62 170 HIS A C 1
ATOM 1304 O O . HIS A 1 170 ? 22.215 -3.945 -8.518 1.00 89.62 170 HIS A O 1
ATOM 1310 N N . TRP A 1 171 ? 22.834 -1.796 -8.295 1.00 92.31 171 TRP A N 1
ATOM 1311 C CA . TRP A 1 171 ? 22.066 -1.306 -9.442 1.00 92.31 171 TRP A CA 1
ATOM 1312 C C . TRP A 1 171 ? 22.356 -2.075 -10.739 1.00 92.31 171 TRP A C 1
ATOM 1314 O O . TRP A 1 171 ? 23.513 -2.311 -11.101 1.00 92.31 171 TRP A O 1
ATOM 1324 N N . ARG A 1 172 ? 21.285 -2.400 -11.463 1.00 95.06 172 ARG A N 1
ATOM 1325 C CA . ARG A 1 172 ? 21.272 -2.925 -12.832 1.00 95.06 172 ARG A CA 1
ATOM 1326 C C . ARG A 1 172 ? 20.340 -2.078 -13.693 1.00 95.06 172 ARG A C 1
ATOM 1328 O O . ARG A 1 172 ? 19.461 -1.391 -13.178 1.00 95.06 172 ARG A O 1
ATOM 1335 N N . GLU A 1 173 ? 20.548 -2.134 -14.998 1.00 96.56 173 GLU A N 1
ATOM 1336 C CA . GLU A 1 173 ? 19.703 -1.503 -16.009 1.00 96.56 173 GLU A CA 1
ATOM 1337 C C . GLU A 1 173 ? 19.082 -2.586 -16.884 1.00 96.56 173 GLU A C 1
ATOM 1339 O O . GLU A 1 173 ? 19.813 -3.387 -17.467 1.00 96.56 173 GLU A O 1
ATOM 1344 N N . ALA A 1 174 ? 17.758 -2.592 -16.988 1.00 97.56 174 ALA A N 1
ATOM 1345 C CA . ALA A 1 174 ? 17.020 -3.337 -17.994 1.00 97.56 174 ALA A CA 1
ATOM 1346 C C . ALA A 1 174 ? 16.730 -2.409 -19.177 1.00 97.56 174 ALA A C 1
ATOM 1348 O O . ALA A 1 174 ? 16.214 -1.309 -18.987 1.00 97.56 174 ALA A O 1
ATOM 1349 N N . VAL A 1 175 ? 17.084 -2.838 -20.384 1.00 97.38 175 VAL A N 1
ATOM 1350 C CA . VAL A 1 175 ? 16.654 -2.199 -21.631 1.00 97.38 175 VAL A CA 1
ATOM 1351 C C . VAL A 1 175 ? 15.368 -2.888 -22.049 1.00 97.38 175 VAL A C 1
ATOM 1353 O O . VAL A 1 175 ? 15.385 -4.091 -22.305 1.00 97.38 175 VAL A O 1
ATOM 1356 N N . ILE A 1 176 ? 14.269 -2.148 -22.068 1.00 97.88 176 ILE A N 1
ATOM 1357 C CA . ILE A 1 176 ? 12.955 -2.648 -22.459 1.00 97.88 176 ILE A CA 1
ATOM 1358 C C . ILE A 1 176 ? 12.685 -2.191 -23.881 1.00 97.88 176 ILE A C 1
ATOM 1360 O O . ILE A 1 176 ? 12.735 -0.991 -24.146 1.00 97.88 176 ILE A O 1
ATOM 1364 N N . GLN A 1 177 ? 12.389 -3.137 -24.763 1.00 98.06 177 GLN A N 1
ATOM 1365 C CA . GLN A 1 177 ? 11.782 -2.861 -26.052 1.00 98.06 177 GLN A CA 1
ATOM 1366 C C . GLN A 1 177 ? 10.280 -2.685 -25.833 1.00 98.06 177 GLN A C 1
ATOM 1368 O O . GLN A 1 177 ? 9.625 -3.582 -25.308 1.00 98.06 177 GLN A O 1
ATOM 1373 N N . ILE A 1 178 ? 9.778 -1.499 -26.160 1.00 97.75 178 ILE A N 1
ATOM 1374 C CA . ILE A 1 178 ? 8.398 -1.089 -25.911 1.00 97.75 178 ILE A CA 1
ATOM 1375 C C . ILE A 1 178 ? 7.522 -1.581 -27.055 1.00 97.75 178 ILE A C 1
ATOM 1377 O O . ILE A 1 178 ? 7.789 -1.260 -28.217 1.00 97.75 178 ILE A O 1
ATOM 1381 N N . ASP A 1 179 ? 6.460 -2.289 -26.691 1.00 95.69 179 ASP A N 1
ATOM 1382 C CA . ASP A 1 179 ? 5.385 -2.672 -27.600 1.00 95.69 179 ASP A CA 1
ATOM 1383 C C . ASP A 1 179 ? 4.313 -1.574 -27.622 1.00 95.69 179 ASP A C 1
ATOM 1385 O O . ASP A 1 179 ? 3.931 -1.097 -28.689 1.00 95.69 179 ASP A O 1
ATOM 1389 N N . GLU A 1 180 ? 3.898 -1.103 -26.441 1.00 95.56 180 GLU A N 1
ATOM 1390 C CA . GLU A 1 180 ? 2.856 -0.084 -26.295 1.00 95.56 180 GLU A CA 1
ATOM 1391 C C . GLU A 1 180 ? 3.117 0.858 -25.112 1.00 95.56 180 GLU A C 1
ATOM 1393 O O . GLU A 1 180 ? 3.655 0.460 -24.072 1.00 95.56 180 GLU A O 1
ATOM 1398 N N . VAL A 1 181 ? 2.709 2.120 -25.266 1.00 96.19 181 VAL A N 1
ATOM 1399 C CA . VAL A 1 181 ? 2.706 3.128 -24.200 1.00 96.19 181 VAL A CA 1
ATOM 1400 C C . VAL A 1 181 ? 1.271 3.332 -23.731 1.00 96.19 181 VAL A C 1
ATOM 1402 O O . VAL A 1 181 ? 0.437 3.811 -24.489 1.00 96.19 181 VAL A O 1
ATOM 1405 N N . HIS A 1 182 ? 1.012 3.007 -22.467 1.00 94.94 182 HIS A N 1
ATOM 1406 C CA . HIS A 1 182 ? -0.314 3.084 -21.846 1.00 94.94 182 HIS A CA 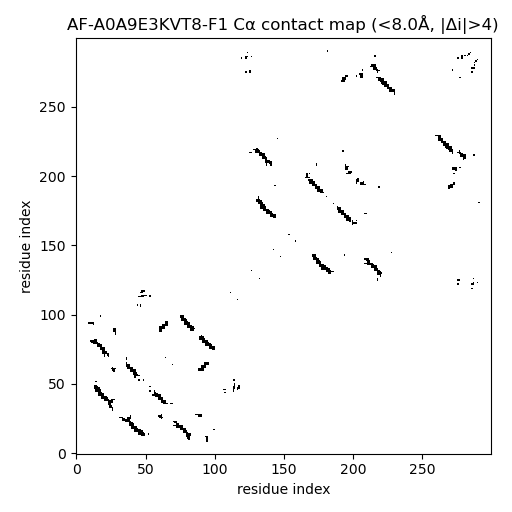1
ATOM 1407 C C . HIS A 1 182 ? -0.554 4.405 -21.113 1.00 94.94 182 HIS A C 1
ATOM 1409 O O . HIS A 1 182 ? -1.679 4.876 -21.003 1.00 94.94 182 HIS A O 1
ATOM 1415 N N . LYS A 1 183 ? 0.513 5.015 -20.587 1.00 94.56 183 LYS A N 1
ATOM 1416 C CA . LYS A 1 183 ? 0.454 6.299 -19.880 1.00 94.56 183 LYS A CA 1
ATOM 1417 C C . LYS A 1 183 ? 1.754 7.066 -20.053 1.00 94.56 183 LYS A C 1
ATOM 1419 O O . LYS A 1 183 ? 2.825 6.482 -19.897 1.00 94.56 183 LYS A O 1
ATOM 1424 N N . GLY A 1 184 ? 1.645 8.382 -20.237 1.00 92.50 184 GLY A N 1
ATOM 1425 C CA . GLY A 1 184 ? 2.772 9.301 -20.402 1.00 92.50 184 GLY A CA 1
ATOM 1426 C C . GLY A 1 184 ? 3.278 9.349 -21.844 1.00 92.50 184 GLY A C 1
ATOM 1427 O O . GLY A 1 184 ? 2.699 8.743 -22.739 1.00 92.50 184 GLY A O 1
ATOM 1428 N N . GLU A 1 185 ? 4.361 10.087 -22.074 1.00 89.75 185 GLU A N 1
ATOM 1429 C CA . GLU A 1 185 ? 4.952 10.249 -23.405 1.00 89.75 185 GLU A CA 1
ATOM 1430 C C . GLU A 1 185 ? 6.331 9.589 -23.463 1.00 89.75 185 GLU A C 1
ATOM 1432 O O . GLU A 1 185 ? 7.207 9.875 -22.643 1.00 89.75 185 GLU A O 1
ATOM 1437 N N . GLN A 1 186 ? 6.535 8.729 -24.460 1.00 88.00 186 GLN A N 1
ATOM 1438 C CA . GLN A 1 186 ? 7.820 8.099 -24.750 1.00 88.00 186 GLN A CA 1
ATOM 1439 C C . GLN A 1 186 ? 7.990 8.004 -26.269 1.00 88.00 186 GLN A C 1
ATOM 1441 O O . GLN A 1 186 ? 7.333 7.211 -26.932 1.00 88.00 186 GLN A O 1
ATOM 1446 N N . GLY A 1 187 ? 8.871 8.836 -26.833 1.00 78.69 187 GLY A N 1
ATOM 1447 C CA . GLY A 1 187 ? 9.060 8.920 -28.290 1.00 78.69 187 GLY A CA 1
ATOM 1448 C C . GLY A 1 187 ? 9.927 7.809 -28.896 1.00 78.69 187 GLY A C 1
ATOM 1449 O O . GLY A 1 187 ? 9.958 7.647 -30.113 1.00 78.69 187 GLY A O 1
ATOM 1450 N N . GLY A 1 188 ? 10.662 7.061 -28.069 1.00 87.44 188 GLY A N 1
ATOM 1451 C CA . GLY A 1 188 ? 11.521 5.957 -28.501 1.00 87.44 188 GLY A CA 1
ATOM 1452 C C . GLY A 1 188 ? 10.867 4.591 -28.300 1.00 87.44 188 GLY A C 1
ATOM 1453 O O . GLY A 1 188 ? 10.045 4.420 -27.409 1.00 87.44 188 GLY A O 1
ATOM 1454 N N . ARG A 1 189 ? 11.301 3.593 -29.079 1.00 92.88 189 ARG A N 1
ATOM 1455 C CA . ARG A 1 189 ? 10.893 2.181 -28.913 1.00 92.88 189 ARG A CA 1
ATOM 1456 C C . ARG A 1 189 ? 11.640 1.451 -27.799 1.00 92.88 189 ARG A C 1
ATOM 1458 O O . ARG A 1 189 ? 11.443 0.259 -27.607 1.00 92.88 189 ARG A O 1
ATOM 1465 N N . GLU A 1 190 ? 12.520 2.149 -27.092 1.00 95.19 190 GLU A N 1
ATOM 1466 C CA . GLU A 1 190 ? 13.260 1.599 -25.967 1.00 95.19 190 GLU A CA 1
ATOM 1467 C C . GLU A 1 190 ? 13.163 2.516 -24.751 1.00 95.19 190 GLU A C 1
ATOM 1469 O O . GLU A 1 190 ? 13.118 3.745 -24.869 1.00 95.19 190 GLU A O 1
ATOM 1474 N N . ILE A 1 191 ? 13.185 1.907 -23.570 1.00 95.44 191 ILE A N 1
ATOM 1475 C CA . ILE A 1 191 ? 13.368 2.593 -22.292 1.00 95.44 191 ILE A CA 1
ATOM 1476 C C . ILE A 1 191 ? 14.368 1.828 -21.430 1.00 95.44 191 ILE A C 1
ATOM 1478 O O . ILE A 1 191 ? 14.428 0.601 -21.446 1.00 95.44 191 ILE A O 1
ATOM 1482 N N . VAL A 1 192 ? 15.168 2.564 -20.660 1.00 95.62 192 VAL A N 1
ATOM 1483 C CA . VAL A 1 192 ? 16.084 1.981 -19.679 1.00 95.62 192 VAL A CA 1
ATOM 1484 C C . VAL A 1 192 ? 15.477 2.119 -18.293 1.00 95.62 192 VAL A C 1
ATOM 1486 O O . VAL A 1 192 ? 15.279 3.233 -17.812 1.00 95.62 192 VAL A O 1
ATOM 1489 N N . ILE A 1 193 ? 15.221 0.989 -17.639 1.00 95.81 193 ILE A N 1
ATOM 1490 C CA . ILE A 1 193 ? 14.706 0.929 -16.271 1.00 95.81 193 ILE A CA 1
ATOM 1491 C C . ILE A 1 193 ? 15.823 0.467 -15.346 1.00 95.81 193 ILE A C 1
ATOM 1493 O O . ILE A 1 193 ? 16.404 -0.606 -15.520 1.00 95.81 193 ILE A O 1
ATOM 1497 N N . ARG A 1 194 ? 16.121 1.265 -14.326 1.00 95.56 194 ARG A N 1
ATOM 1498 C CA . ARG A 1 194 ? 17.088 0.920 -13.289 1.00 95.56 194 ARG A CA 1
ATOM 1499 C C . ARG A 1 194 ? 16.396 0.196 -12.133 1.00 95.56 194 ARG A C 1
ATOM 1501 O O . ARG A 1 194 ? 15.375 0.650 -11.620 1.00 95.56 194 ARG A O 1
ATOM 1508 N N . PHE A 1 195 ? 16.971 -0.922 -11.702 1.00 94.94 195 PHE A N 1
ATOM 1509 C CA . PHE A 1 195 ? 16.430 -1.756 -10.627 1.00 94.94 195 PHE A CA 1
ATOM 1510 C C . PHE A 1 195 ? 17.551 -2.288 -9.719 1.00 94.94 195 PHE A C 1
ATOM 1512 O O . PHE A 1 195 ? 18.695 -2.441 -10.168 1.00 94.94 195 PHE A O 1
ATOM 1519 N N . PRO A 1 196 ? 17.277 -2.538 -8.429 1.00 94.38 196 PRO A N 1
ATOM 1520 C CA . PRO A 1 196 ? 18.274 -3.065 -7.509 1.00 94.38 196 PRO A CA 1
ATOM 1521 C C . PRO A 1 196 ? 18.351 -4.593 -7.635 1.00 94.38 196 PRO A C 1
ATOM 1523 O O . PRO A 1 196 ? 17.342 -5.282 -7.473 1.00 94.38 196 PRO A O 1
ATOM 1526 N N . ALA A 1 197 ? 19.544 -5.141 -7.882 1.00 93.44 197 ALA A N 1
ATOM 1527 C CA . ALA A 1 197 ? 19.775 -6.590 -7.902 1.00 93.44 197 ALA A CA 1
ATOM 1528 C C . ALA A 1 197 ? 20.112 -7.177 -6.522 1.00 93.44 197 ALA A C 1
ATOM 1530 O O . ALA A 1 197 ? 20.290 -8.385 -6.395 1.00 93.44 197 ALA A O 1
ATOM 1531 N N . SER A 1 198 ? 20.211 -6.341 -5.487 1.00 91.06 198 SER A N 1
ATOM 1532 C CA . SER A 1 198 ? 20.487 -6.791 -4.124 1.00 91.06 198 SER A CA 1
ATOM 1533 C C . SER A 1 198 ? 19.360 -7.655 -3.546 1.00 91.06 198 SER A C 1
ATOM 1535 O O . SER A 1 198 ? 18.175 -7.411 -3.794 1.00 91.06 198 SER A O 1
ATOM 1537 N N . THR A 1 199 ? 19.750 -8.652 -2.751 1.00 88.50 199 THR A N 1
ATOM 1538 C CA . THR A 1 199 ? 18.864 -9.528 -1.966 1.00 88.50 199 THR A CA 1
ATOM 1539 C C . THR A 1 199 ? 18.640 -9.017 -0.542 1.00 88.50 199 THR A C 1
ATOM 1541 O O . THR A 1 199 ? 17.969 -9.677 0.245 1.00 88.50 199 THR A O 1
ATOM 1544 N N . ASP A 1 200 ? 19.210 -7.861 -0.197 1.00 89.19 200 ASP A N 1
ATOM 1545 C CA . ASP A 1 200 ? 19.037 -7.214 1.102 1.00 89.19 200 ASP A CA 1
ATOM 1546 C C . ASP A 1 200 ? 17.556 -6.927 1.418 1.00 89.19 200 ASP A C 1
ATOM 1548 O O . ASP A 1 200 ? 16.739 -6.714 0.516 1.00 89.19 200 ASP A O 1
ATOM 1552 N N . VAL A 1 201 ? 17.211 -6.867 2.709 1.00 86.38 201 VAL A N 1
ATOM 1553 C CA . VAL A 1 201 ? 15.836 -6.667 3.202 1.00 86.38 201 VAL A CA 1
ATOM 1554 C C . VAL A 1 201 ? 15.153 -5.414 2.642 1.00 86.38 201 VAL A C 1
ATOM 1556 O O . VAL A 1 201 ? 13.926 -5.377 2.545 1.00 86.38 201 VAL A O 1
ATOM 1559 N N . ARG A 1 202 ? 15.917 -4.402 2.218 1.00 87.81 202 ARG A N 1
ATOM 1560 C CA . ARG A 1 202 ? 15.382 -3.199 1.574 1.00 87.81 202 ARG A CA 1
ATOM 1561 C C . ARG A 1 202 ? 14.980 -3.419 0.112 1.00 87.81 202 ARG A C 1
ATOM 1563 O O . ARG A 1 202 ? 14.093 -2.727 -0.381 1.00 87.81 202 ARG A O 1
ATOM 1570 N N . TRP A 1 203 ? 15.617 -4.361 -0.583 1.00 90.38 203 TRP A N 1
ATOM 1571 C CA . TRP A 1 203 ? 15.559 -4.497 -2.045 1.00 90.38 203 TRP A CA 1
ATOM 1572 C C . TRP A 1 203 ? 15.036 -5.847 -2.537 1.00 90.38 203 TRP A C 1
ATOM 1574 O O . TRP A 1 203 ? 14.692 -5.966 -3.715 1.00 90.38 203 TRP A O 1
ATOM 1584 N N . TYR A 1 204 ? 14.945 -6.858 -1.670 1.00 90.56 204 TYR A N 1
ATOM 1585 C CA . TYR A 1 204 ? 14.616 -8.232 -2.066 1.00 90.56 204 TYR A CA 1
ATOM 1586 C C . TYR A 1 204 ? 13.262 -8.368 -2.776 1.00 90.56 204 TYR A C 1
ATOM 1588 O O . TYR A 1 204 ? 13.099 -9.268 -3.590 1.00 90.56 204 TYR A O 1
ATOM 1596 N N . ARG A 1 205 ? 12.304 -7.467 -2.508 1.00 92.94 205 ARG A N 1
ATOM 1597 C CA . ARG A 1 205 ? 10.986 -7.453 -3.173 1.00 92.94 205 ARG A CA 1
ATOM 1598 C C . ARG A 1 205 ? 10.930 -6.630 -4.454 1.00 92.94 205 ARG A C 1
ATOM 1600 O O . ARG A 1 205 ? 9.924 -6.693 -5.147 1.00 92.94 205 ARG A O 1
ATOM 1607 N N . ALA A 1 206 ? 11.942 -5.820 -4.749 1.00 94.06 206 ALA A N 1
ATOM 1608 C CA . ALA A 1 206 ? 11.954 -5.079 -6.003 1.00 94.06 206 ALA A CA 1
ATOM 1609 C C . ALA A 1 206 ? 12.082 -6.060 -7.184 1.00 94.06 206 ALA A C 1
ATOM 1611 O O . ALA A 1 206 ? 12.767 -7.080 -7.024 1.00 94.06 206 ALA A O 1
ATOM 1612 N N . PRO A 1 207 ? 11.503 -5.752 -8.357 1.00 94.50 207 PRO A N 1
ATOM 1613 C CA . PRO A 1 207 ? 11.614 -6.597 -9.536 1.00 94.50 207 PRO A CA 1
ATOM 1614 C C . PRO A 1 207 ? 13.077 -6.892 -9.873 1.00 94.50 207 PRO A C 1
ATOM 1616 O O . PRO A 1 207 ? 13.951 -6.028 -9.747 1.00 94.50 207 PRO A O 1
ATOM 1619 N N . LYS A 1 208 ? 13.347 -8.135 -10.267 1.00 95.50 208 LYS A N 1
ATOM 1620 C CA . LYS A 1 208 ? 14.655 -8.596 -10.735 1.00 95.50 208 LYS A CA 1
ATOM 1621 C C . LYS A 1 208 ? 14.463 -9.017 -12.182 1.00 95.50 208 LYS A C 1
ATOM 1623 O O . LYS A 1 208 ? 13.948 -10.098 -12.433 1.00 95.50 208 LYS A O 1
ATOM 1628 N N . PHE A 1 209 ? 14.765 -8.110 -13.105 1.00 96.88 209 PHE A N 1
ATOM 1629 C CA . PHE A 1 209 ? 14.509 -8.354 -14.518 1.00 96.88 209 PHE A CA 1
ATOM 1630 C C . PHE A 1 209 ? 15.539 -9.300 -15.121 1.00 96.88 209 PHE A C 1
ATOM 1632 O O . PHE A 1 209 ? 16.725 -9.233 -14.783 1.00 96.88 209 PHE A O 1
ATOM 1639 N N . GLU A 1 210 ? 15.080 -10.107 -16.070 1.00 96.75 210 GLU A N 1
ATOM 1640 C CA . GLU A 1 210 ? 15.896 -10.998 -16.888 1.00 96.75 210 GLU A CA 1
ATOM 1641 C C . GLU A 1 210 ? 15.609 -10.762 -18.373 1.00 96.75 210 GLU A C 1
ATOM 1643 O O . GLU A 1 210 ? 14.514 -10.347 -18.748 1.00 96.75 210 GLU A O 1
ATOM 1648 N N . ALA A 1 211 ? 16.602 -10.997 -19.235 1.00 97.44 211 ALA A N 1
ATOM 1649 C CA . ALA A 1 211 ? 16.406 -10.861 -20.675 1.00 97.44 211 ALA A CA 1
ATOM 1650 C C . ALA A 1 211 ? 15.340 -11.852 -21.175 1.00 97.44 211 ALA A C 1
ATOM 1652 O O . ALA A 1 211 ? 15.291 -12.999 -20.739 1.00 97.44 211 ALA A O 1
ATOM 1653 N N . GLY A 1 212 ? 14.494 -11.400 -22.096 1.00 97.31 212 GLY A N 1
ATOM 1654 C CA . GLY A 1 212 ? 13.370 -12.160 -22.634 1.00 97.31 212 GLY A CA 1
ATOM 1655 C C . GLY A 1 212 ? 12.066 -12.008 -21.846 1.00 97.31 212 GLY A C 1
ATOM 1656 O O . GLY A 1 212 ? 11.011 -12.339 -22.381 1.00 97.31 212 GLY A O 1
ATOM 1657 N N . GLN A 1 213 ? 12.108 -11.472 -20.625 1.00 97.44 213 GLN A N 1
ATOM 1658 C CA . GLN A 1 213 ? 10.932 -11.276 -19.780 1.00 97.44 213 GLN A CA 1
ATOM 1659 C C . GLN A 1 213 ? 9.962 -10.253 -20.385 1.00 97.44 213 GLN A C 1
ATOM 1661 O O . GLN A 1 213 ? 10.382 -9.192 -20.841 1.00 97.44 213 GLN A O 1
ATOM 1666 N N . GLN A 1 214 ? 8.669 -10.565 -20.360 1.00 97.94 214 GLN A N 1
ATOM 1667 C CA . GLN A 1 214 ? 7.609 -9.766 -20.972 1.00 97.94 214 GLN A CA 1
ATOM 1668 C C . GLN A 1 214 ? 6.560 -9.347 -19.943 1.00 97.94 214 GLN A C 1
ATOM 1670 O O . GLN A 1 214 ? 6.171 -10.152 -19.091 1.00 97.94 214 GLN A O 1
ATOM 1675 N N . GLY A 1 215 ? 6.079 -8.109 -20.035 1.00 97.69 215 GLY A N 1
ATOM 1676 C CA . GLY A 1 215 ? 5.046 -7.627 -19.129 1.00 97.69 215 GLY A CA 1
ATOM 1677 C C . GLY A 1 215 ? 4.757 -6.136 -19.221 1.00 97.69 215 GLY A C 1
ATOM 1678 O O . GLY A 1 215 ? 5.169 -5.441 -20.148 1.00 97.69 215 GLY A O 1
ATOM 1679 N N . HIS A 1 216 ? 4.045 -5.658 -18.209 1.00 97.94 216 HIS A N 1
ATOM 1680 C CA . HIS A 1 216 ? 3.740 -4.257 -17.976 1.00 97.94 216 HIS A CA 1
ATOM 1681 C C . HIS A 1 216 ? 4.734 -3.670 -16.979 1.00 97.94 216 HIS A C 1
ATOM 1683 O O . HIS A 1 216 ? 5.046 -4.293 -15.962 1.00 97.94 216 HIS A O 1
ATOM 1689 N N . PHE A 1 217 ? 5.204 -2.458 -17.256 1.00 97.44 217 PHE A N 1
ATOM 1690 C CA . PHE A 1 217 ? 6.185 -1.737 -16.458 1.00 97.44 217 PHE A CA 1
ATOM 1691 C C . PHE A 1 217 ? 5.620 -0.376 -16.076 1.00 97.44 217 PHE A C 1
ATOM 1693 O O . PHE A 1 217 ? 5.246 0.421 -16.935 1.00 97.44 217 PHE A O 1
ATOM 1700 N N . MET A 1 218 ? 5.606 -0.096 -14.780 1.00 96.38 218 MET A N 1
ATOM 1701 C CA . MET A 1 218 ? 5.155 1.162 -14.208 1.00 96.38 218 MET A CA 1
ATOM 1702 C C . MET A 1 218 ? 6.352 1.850 -13.566 1.00 96.38 218 MET A C 1
ATOM 1704 O O . MET A 1 218 ? 6.911 1.361 -12.585 1.00 96.38 218 MET A O 1
ATOM 1708 N N . VAL A 1 219 ? 6.782 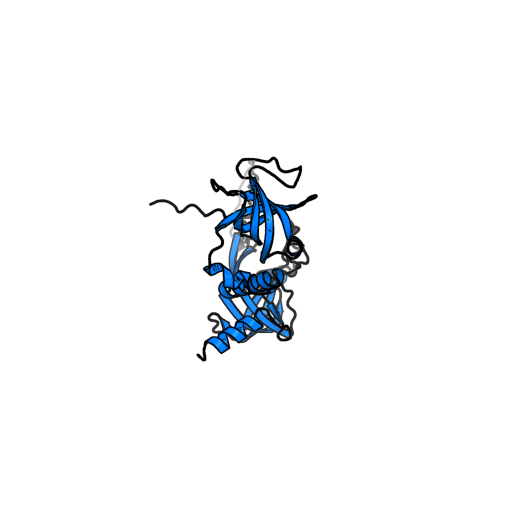2.972 -14.140 1.00 94.19 219 VAL A N 1
ATOM 1709 C CA . VAL A 1 219 ? 8.074 3.567 -13.793 1.00 94.19 219 VAL A CA 1
ATOM 1710 C C . VAL A 1 219 ? 7.959 5.005 -13.324 1.00 94.19 219 VAL A C 1
ATOM 1712 O O . VAL A 1 219 ? 7.188 5.816 -13.837 1.00 94.19 219 VAL A O 1
ATOM 1715 N N . ASN A 1 220 ? 8.811 5.328 -12.354 1.00 91.50 220 ASN A N 1
ATOM 1716 C CA . ASN A 1 220 ? 8.962 6.667 -11.803 1.00 91.50 220 ASN A CA 1
ATOM 1717 C C . ASN A 1 220 ? 10.356 7.212 -12.099 1.00 91.50 220 ASN A C 1
ATOM 1719 O O . ASN A 1 220 ? 11.341 6.467 -12.043 1.00 91.50 220 ASN A O 1
ATOM 1723 N N . LYS A 1 221 ? 10.436 8.518 -12.378 1.00 87.19 221 LYS A N 1
ATOM 1724 C CA . LYS A 1 221 ? 11.706 9.244 -12.470 1.00 87.19 221 LYS A CA 1
ATOM 1725 C 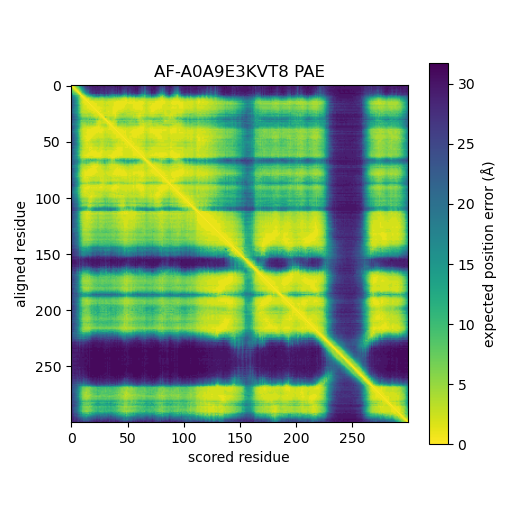C . LYS A 1 221 ? 12.225 9.492 -11.059 1.00 87.19 221 LYS A C 1
ATOM 1727 O O . LYS A 1 221 ? 11.645 10.271 -10.308 1.00 87.19 221 LYS A O 1
ATOM 1732 N N . THR A 1 222 ? 13.319 8.832 -10.706 1.00 83.06 222 THR A N 1
ATOM 1733 C CA . THR A 1 222 ? 13.958 8.987 -9.400 1.00 83.06 222 THR A CA 1
ATOM 1734 C C . THR A 1 222 ? 15.344 9.578 -9.582 1.00 83.06 222 THR A C 1
ATOM 1736 O O . THR A 1 222 ? 16.093 9.187 -10.477 1.00 83.06 222 THR A O 1
ATOM 1739 N N . LYS A 1 223 ? 15.705 10.500 -8.690 1.00 75.31 223 LYS A N 1
ATOM 1740 C CA . LYS A 1 223 ? 17.077 10.984 -8.547 1.00 75.31 223 LYS A CA 1
ATOM 1741 C C . LYS A 1 223 ? 17.914 9.887 -7.908 1.00 75.31 223 LYS A C 1
ATOM 1743 O O . LYS A 1 223 ? 17.786 9.626 -6.714 1.00 75.31 223 LYS A O 1
ATOM 1748 N N . VAL A 1 224 ? 18.742 9.221 -8.705 1.00 67.19 224 VAL A N 1
ATOM 1749 C CA . VAL A 1 224 ? 19.651 8.192 -8.196 1.00 67.19 224 VAL A CA 1
ATOM 1750 C C . VAL A 1 224 ? 21.002 8.843 -7.937 1.00 67.19 224 VAL A C 1
ATOM 1752 O O . VAL A 1 224 ? 21.698 9.260 -8.863 1.00 67.19 224 VAL A O 1
ATOM 1755 N N . GLU A 1 225 ? 21.370 8.954 -6.660 1.00 63.38 225 GLU A N 1
ATOM 1756 C CA . GLU A 1 225 ? 22.681 9.469 -6.276 1.00 63.38 225 GLU A CA 1
ATOM 1757 C C . GLU A 1 225 ? 23.768 8.482 -6.686 1.00 63.38 225 GLU A C 1
ATOM 1759 O O . GLU A 1 225 ? 23.798 7.326 -6.254 1.00 63.38 225 GLU A O 1
ATOM 1764 N N . THR A 1 226 ? 24.694 8.965 -7.508 1.00 56.22 226 THR A N 1
ATOM 1765 C CA . THR A 1 226 ? 25.845 8.186 -7.938 1.00 56.22 226 THR A CA 1
ATOM 1766 C C . THR A 1 226 ? 27.110 8.863 -7.431 1.00 56.22 226 THR A C 1
ATOM 1768 O O . THR A 1 226 ? 27.431 9.989 -7.819 1.00 56.22 226 THR A O 1
ATOM 1771 N N . LYS A 1 227 ? 27.862 8.178 -6.561 1.00 50.88 227 LYS A N 1
ATOM 1772 C CA . LYS A 1 227 ? 29.196 8.638 -6.158 1.00 50.88 227 LYS A CA 1
ATOM 1773 C C . LYS A 1 227 ? 30.192 8.365 -7.285 1.00 50.88 227 LYS A C 1
ATOM 1775 O O . LYS A 1 227 ? 30.529 7.209 -7.571 1.00 50.88 227 LYS A O 1
ATOM 1780 N N . VAL A 1 228 ? 30.679 9.430 -7.919 1.00 45.09 228 VAL A N 1
ATOM 1781 C CA . VAL A 1 228 ? 31.753 9.361 -8.914 1.00 45.09 228 VAL A CA 1
ATOM 1782 C C . VAL A 1 228 ? 33.046 9.829 -8.249 1.00 45.09 228 VAL A C 1
ATOM 1784 O O . VAL A 1 228 ? 33.129 10.942 -7.738 1.00 45.09 228 VAL A O 1
ATOM 1787 N N . ALA A 1 229 ? 34.075 8.978 -8.243 1.00 42.78 229 ALA A N 1
ATOM 1788 C CA . ALA A 1 229 ? 35.395 9.371 -7.757 1.00 42.78 229 ALA A CA 1
ATOM 1789 C C . ALA A 1 229 ? 35.990 10.453 -8.680 1.00 42.78 229 ALA A C 1
ATOM 1791 O O . ALA A 1 229 ? 36.125 10.236 -9.890 1.00 42.78 229 ALA A O 1
ATOM 1792 N N . ALA A 1 230 ? 36.338 11.613 -8.116 1.00 36.41 230 ALA A N 1
ATOM 1793 C CA . ALA A 1 230 ? 36.929 12.728 -8.847 1.00 36.41 230 ALA A CA 1
ATOM 1794 C C . ALA A 1 230 ? 38.328 12.369 -9.392 1.00 36.41 230 ALA A C 1
ATOM 1796 O O . ALA A 1 230 ? 39.170 11.810 -8.686 1.00 36.41 230 ALA A O 1
ATOM 1797 N N . ARG A 1 231 ? 38.594 12.700 -10.663 1.00 42.34 231 ARG A N 1
ATOM 1798 C CA . ARG A 1 231 ? 39.914 12.540 -11.299 1.00 42.34 231 ARG A CA 1
ATOM 1799 C C . ARG A 1 231 ? 40.866 13.638 -10.802 1.00 42.34 231 ARG A C 1
ATOM 1801 O O . ARG A 1 231 ? 40.592 14.812 -11.025 1.00 42.34 231 ARG A O 1
ATOM 1808 N N . LYS A 1 232 ? 42.026 13.283 -10.231 1.00 38.53 232 LYS A N 1
ATOM 1809 C CA . LYS A 1 232 ? 43.172 14.211 -10.148 1.00 38.53 232 LYS A CA 1
ATOM 1810 C C . LYS A 1 232 ? 43.806 14.315 -11.538 1.00 38.53 232 LYS A C 1
ATOM 1812 O O . LYS A 1 232 ? 44.394 13.351 -12.020 1.00 38.53 232 LYS A O 1
ATOM 1817 N N . GLY A 1 233 ? 43.651 15.462 -12.197 1.00 34.62 233 GLY A N 1
ATOM 1818 C CA . GLY A 1 233 ? 44.297 15.749 -13.477 1.00 34.62 233 GLY A CA 1
ATOM 1819 C C . GLY A 1 233 ? 45.812 15.862 -13.311 1.00 34.62 233 GLY A C 1
ATOM 1820 O O . GLY A 1 233 ? 46.303 16.829 -12.738 1.00 34.62 233 GLY A O 1
ATOM 1821 N N . GLY A 1 234 ? 46.555 14.869 -13.798 1.00 33.81 234 GLY A N 1
ATOM 1822 C CA . GLY A 1 234 ? 48.005 14.947 -13.945 1.00 33.81 234 GLY A CA 1
ATOM 1823 C C . GLY A 1 234 ? 48.359 15.562 -15.294 1.00 33.81 234 GLY A C 1
ATOM 1824 O O . GLY A 1 234 ? 48.406 14.855 -16.295 1.00 33.81 234 GLY A O 1
ATOM 1825 N N . ALA A 1 235 ? 48.615 16.868 -15.329 1.00 34.97 235 ALA A N 1
ATOM 1826 C CA . ALA A 1 235 ? 49.298 17.491 -16.455 1.00 34.97 235 ALA A CA 1
ATOM 1827 C C . ALA A 1 235 ? 50.798 17.164 -16.352 1.00 34.97 235 ALA A C 1
ATOM 1829 O O . ALA A 1 235 ? 51.488 17.661 -15.464 1.00 34.97 235 ALA A O 1
ATOM 1830 N N . LYS A 1 236 ? 51.310 16.307 -17.242 1.00 38.19 236 LYS A N 1
ATOM 1831 C CA . LYS A 1 236 ? 52.752 16.107 -17.446 1.00 38.19 236 LYS A CA 1
ATOM 1832 C C . LYS A 1 236 ? 53.090 16.483 -18.888 1.00 38.19 236 LYS A C 1
ATOM 1834 O O . LYS A 1 236 ? 52.991 15.659 -19.789 1.00 38.19 236 LYS A O 1
ATOM 1839 N N . GLY A 1 237 ? 53.473 17.740 -19.090 1.00 32.19 237 GLY A N 1
ATOM 1840 C CA . GLY A 1 237 ? 54.221 18.181 -20.265 1.00 32.19 237 GLY A CA 1
ATOM 1841 C C . GLY A 1 237 ? 55.698 18.319 -19.892 1.00 32.19 237 GLY A C 1
ATOM 1842 O O . GLY A 1 237 ? 56.021 19.032 -18.945 1.00 32.19 237 GLY A O 1
ATOM 1843 N N . GLY A 1 238 ? 56.586 17.610 -20.597 1.00 30.33 238 GLY A N 1
ATOM 1844 C CA . GLY A 1 238 ? 58.014 17.960 -20.669 1.00 30.33 238 GLY A CA 1
ATOM 1845 C C . GLY A 1 238 ? 58.210 19.233 -21.516 1.00 30.33 238 GLY A C 1
ATOM 1846 O O . GLY A 1 238 ? 57.273 19.671 -22.166 1.00 30.33 238 GLY A O 1
ATOM 1847 N N . ALA A 1 239 ? 59.370 19.881 -21.608 1.00 30.97 239 ALA A N 1
ATOM 1848 C CA . ALA A 1 239 ? 60.723 19.543 -21.193 1.00 30.97 239 ALA A CA 1
ATOM 1849 C C . ALA A 1 239 ? 61.641 20.795 -21.261 1.00 30.97 239 ALA A C 1
ATOM 1851 O O . ALA A 1 239 ? 61.351 21.728 -22.000 1.00 30.97 239 ALA A O 1
ATOM 1852 N N . LYS A 1 240 ? 62.804 20.680 -20.593 1.00 33.06 240 LYS A N 1
ATOM 1853 C CA . LYS A 1 240 ? 64.132 21.303 -20.838 1.00 33.06 240 LYS A CA 1
ATOM 1854 C C . LYS A 1 240 ? 64.383 22.810 -20.610 1.00 33.06 240 LYS A C 1
ATOM 1856 O O . LYS A 1 240 ? 63.810 23.669 -21.260 1.00 33.06 240 LYS A O 1
ATOM 1861 N N . GLY A 1 241 ? 65.453 23.070 -19.844 1.00 28.20 241 GLY A N 1
ATOM 1862 C CA . GLY A 1 241 ? 66.274 24.291 -19.875 1.00 28.20 241 GLY A CA 1
ATOM 1863 C C . GLY A 1 241 ? 66.943 24.548 -18.523 1.00 28.20 241 GLY A C 1
ATOM 1864 O O . GLY A 1 241 ? 66.244 24.829 -17.563 1.00 28.20 241 GLY A O 1
ATOM 1865 N N . GLY A 1 242 ? 68.262 24.364 -18.409 1.00 27.48 242 GLY A N 1
ATOM 1866 C CA . GLY A 1 242 ? 68.978 24.310 -17.125 1.00 27.48 242 GLY A CA 1
ATOM 1867 C C . GLY A 1 242 ? 69.659 25.606 -16.682 1.00 27.48 242 GLY A C 1
ATOM 1868 O O . GLY A 1 242 ? 69.712 26.559 -17.443 1.00 27.48 242 GLY A O 1
ATOM 1869 N N . ALA A 1 243 ? 70.227 25.589 -15.470 1.00 29.62 243 ALA A N 1
ATOM 1870 C CA . ALA A 1 243 ? 71.504 26.208 -15.078 1.00 29.62 243 ALA A CA 1
ATOM 1871 C C . ALA A 1 243 ? 71.740 26.068 -13.558 1.00 29.62 243 ALA A C 1
ATOM 1873 O O . ALA A 1 243 ? 70.812 25.956 -12.765 1.00 29.62 243 ALA A O 1
ATOM 1874 N N . LYS A 1 244 ? 73.026 26.026 -13.204 1.00 30.02 244 LYS A N 1
ATOM 1875 C CA . LYS A 1 244 ? 73.661 25.756 -11.904 1.00 30.02 244 LYS A CA 1
ATOM 1876 C C . LYS A 1 244 ? 73.359 26.785 -10.801 1.00 30.02 244 LYS A C 1
ATOM 1878 O O . LYS A 1 244 ? 73.291 27.972 -11.089 1.00 30.02 244 LYS A O 1
ATOM 1883 N N . GLY A 1 245 ? 73.467 26.339 -9.540 1.00 26.45 245 GLY A N 1
ATOM 1884 C CA . GLY A 1 245 ? 74.071 27.149 -8.470 1.00 26.45 245 GLY A CA 1
ATOM 1885 C C . GLY A 1 245 ? 73.489 26.982 -7.060 1.00 26.45 245 GLY A C 1
ATOM 1886 O O . GLY A 1 245 ? 72.474 27.580 -6.756 1.00 26.45 245 GLY A O 1
ATOM 1887 N N . GLY A 1 246 ? 74.208 26.255 -6.196 1.00 25.67 246 GLY A N 1
ATOM 1888 C CA . GLY A 1 246 ? 74.583 26.721 -4.850 1.00 25.67 246 GLY A CA 1
ATOM 1889 C C . GLY A 1 246 ? 73.558 26.805 -3.701 1.00 25.67 246 GLY A C 1
ATOM 1890 O O . GLY A 1 246 ? 72.692 27.664 -3.683 1.00 25.67 246 GLY A O 1
ATOM 1891 N N . ALA A 1 247 ? 73.897 26.066 -2.636 1.00 27.86 247 ALA A N 1
ATOM 1892 C CA . ALA A 1 247 ? 73.772 26.414 -1.211 1.00 27.86 247 ALA A CA 1
ATOM 1893 C C . ALA A 1 247 ? 72.548 25.950 -0.385 1.00 27.86 247 ALA A C 1
ATOM 1895 O O . ALA A 1 247 ? 71.396 25.948 -0.796 1.00 27.86 247 ALA A O 1
ATOM 1896 N N . LYS A 1 248 ? 72.922 25.528 0.832 1.00 31.81 248 LYS A N 1
ATOM 1897 C CA . LYS A 1 248 ? 72.185 24.933 1.954 1.00 31.81 248 LYS A CA 1
ATOM 1898 C C . LYS A 1 248 ? 70.981 25.751 2.437 1.00 31.81 248 LYS A C 1
ATOM 1900 O O . LYS A 1 248 ? 71.070 26.967 2.551 1.00 31.81 248 LYS A O 1
ATOM 1905 N N . GLY A 1 249 ? 69.964 25.047 2.934 1.00 26.58 249 GLY A N 1
ATOM 1906 C CA . GLY A 1 249 ? 68.964 25.603 3.848 1.00 26.58 249 GLY A CA 1
ATOM 1907 C C . GLY A 1 249 ? 67.853 24.601 4.150 1.00 26.58 249 GLY A C 1
ATOM 1908 O O . GLY A 1 249 ? 67.065 24.270 3.275 1.00 26.58 249 GLY A O 1
ATOM 1909 N N . ALA A 1 250 ? 67.819 24.095 5.381 1.00 35.78 250 ALA A N 1
ATOM 1910 C CA . ALA A 1 250 ? 66.714 23.309 5.911 1.00 35.78 250 ALA A CA 1
ATOM 1911 C C . ALA A 1 250 ? 65.527 24.225 6.231 1.00 35.78 250 ALA A C 1
ATOM 1913 O O . ALA A 1 250 ? 65.746 25.230 6.897 1.00 35.78 250 ALA A O 1
ATOM 1914 N N . THR A 1 251 ? 64.303 23.841 5.857 1.00 28.25 251 THR A N 1
ATOM 1915 C CA . THR A 1 251 ? 63.070 24.195 6.582 1.00 28.25 251 THR A CA 1
ATOM 1916 C C . THR A 1 251 ? 61.883 23.331 6.139 1.00 28.25 251 THR A C 1
ATOM 1918 O O . THR A 1 251 ? 61.779 22.880 5.002 1.00 28.25 251 THR A O 1
ATOM 1921 N N . HIS A 1 252 ? 61.017 23.087 7.120 1.00 34.03 252 HIS A N 1
ATOM 1922 C CA . HIS A 1 252 ? 59.769 22.330 7.134 1.00 34.03 252 HIS A CA 1
ATOM 1923 C C . HIS A 1 252 ? 58.872 22.471 5.891 1.00 34.03 252 HIS A C 1
ATOM 1925 O O . HIS A 1 252 ? 58.513 23.579 5.504 1.00 34.03 252 HIS A O 1
ATOM 1931 N N . ALA A 1 253 ? 58.387 21.341 5.364 1.00 28.66 253 ALA A N 1
ATOM 1932 C CA . ALA A 1 253 ? 57.253 21.305 4.442 1.00 28.66 253 ALA A CA 1
ATOM 1933 C C . ALA A 1 253 ? 56.096 20.523 5.074 1.00 28.66 253 ALA A C 1
ATOM 1935 O O . ALA A 1 253 ? 56.168 19.315 5.296 1.00 28.66 253 ALA A O 1
ATOM 1936 N N . ALA A 1 254 ? 55.046 21.274 5.394 1.00 29.17 254 ALA A N 1
ATOM 1937 C CA . ALA A 1 254 ? 53.780 20.812 5.921 1.00 29.17 254 ALA A CA 1
ATOM 1938 C C . ALA A 1 254 ? 53.123 19.767 5.006 1.00 29.17 254 ALA A C 1
ATOM 1940 O O . ALA A 1 254 ? 53.022 19.936 3.789 1.00 29.17 254 ALA A O 1
ATOM 1941 N N . SER A 1 255 ? 52.616 18.708 5.628 1.00 26.53 255 SER A N 1
ATOM 1942 C CA . SER A 1 255 ? 51.701 17.738 5.042 1.00 26.53 255 SER A CA 1
ATOM 1943 C C . SER A 1 255 ? 50.372 18.416 4.684 1.00 26.53 255 SER A C 1
ATOM 1945 O O . SER A 1 255 ? 49.457 18.480 5.504 1.00 26.53 255 SER A O 1
ATOM 1947 N N . PHE A 1 256 ? 50.251 18.928 3.459 1.00 27.83 256 PHE A N 1
ATOM 1948 C CA . PHE A 1 256 ? 48.957 19.304 2.890 1.00 27.83 256 PHE A CA 1
ATOM 1949 C C . PHE A 1 256 ? 48.201 18.033 2.497 1.00 27.83 256 PHE A C 1
ATOM 1951 O O . PHE A 1 256 ? 48.431 17.435 1.443 1.00 27.83 256 PHE A O 1
ATOM 1958 N N . GLY A 1 257 ? 47.295 17.608 3.378 1.00 27.05 257 GLY A N 1
ATOM 1959 C CA . GLY A 1 257 ? 46.282 16.612 3.066 1.00 27.05 257 GLY A CA 1
ATOM 1960 C C . GLY A 1 257 ? 45.381 17.133 1.951 1.00 27.05 257 GLY A C 1
ATOM 1961 O O . GLY A 1 257 ? 44.588 18.046 2.157 1.00 27.05 257 GLY A O 1
ATOM 1962 N N . ILE A 1 258 ? 45.504 16.557 0.756 1.00 29.05 258 ILE A N 1
ATOM 1963 C CA . ILE A 1 258 ? 44.535 16.775 -0.317 1.00 29.05 258 ILE A CA 1
ATOM 1964 C C . ILE A 1 258 ? 43.368 15.825 -0.053 1.00 29.05 258 ILE A C 1
ATOM 1966 O O . ILE A 1 258 ? 43.414 14.658 -0.451 1.00 29.05 258 ILE A O 1
ATOM 1970 N N . THR A 1 259 ? 42.336 16.320 0.622 1.00 33.00 259 THR A N 1
ATOM 1971 C CA . THR A 1 259 ? 41.025 15.674 0.679 1.00 33.00 259 THR A CA 1
ATOM 1972 C C . THR A 1 259 ? 40.453 15.611 -0.738 1.00 33.00 259 THR A C 1
ATOM 1974 O O . THR A 1 259 ? 40.308 16.621 -1.425 1.00 33.00 259 THR A O 1
ATOM 1977 N N . ALA A 1 260 ? 40.185 14.399 -1.225 1.00 35.09 260 ALA A N 1
ATOM 1978 C CA . ALA A 1 260 ? 39.449 14.211 -2.465 1.00 35.09 260 ALA A CA 1
ATOM 1979 C C . ALA A 1 260 ? 37.995 14.624 -2.213 1.00 35.09 260 ALA A C 1
ATOM 1981 O O . ALA A 1 260 ? 37.306 13.997 -1.412 1.00 35.09 260 ALA A O 1
ATOM 1982 N N . ALA A 1 261 ? 37.539 15.688 -2.870 1.00 36.78 261 ALA A N 1
ATOM 1983 C CA . ALA A 1 261 ? 36.128 16.034 -2.880 1.00 36.78 261 ALA A CA 1
ATOM 1984 C C . ALA A 1 261 ? 35.367 14.953 -3.667 1.00 36.78 261 ALA A C 1
ATOM 1986 O O . ALA A 1 261 ? 35.600 14.765 -4.863 1.00 36.78 261 ALA A O 1
ATOM 1987 N N . GLU A 1 262 ? 34.490 14.212 -2.989 1.00 36.72 262 GLU A N 1
ATOM 1988 C CA . GLU A 1 262 ? 33.500 13.357 -3.641 1.00 36.72 262 GLU A CA 1
ATOM 1989 C C . GLU A 1 262 ? 32.507 14.259 -4.383 1.00 36.72 262 GLU A C 1
ATOM 1991 O O . GLU A 1 262 ? 31.875 15.123 -3.779 1.00 36.72 262 GLU A O 1
ATOM 1996 N N . THR A 1 263 ? 32.364 14.082 -5.696 1.00 36.84 263 THR A N 1
ATOM 1997 C CA . THR A 1 263 ? 31.310 14.751 -6.464 1.00 36.84 263 THR A CA 1
ATOM 1998 C C . THR A 1 263 ? 30.171 13.760 -6.666 1.00 36.84 263 THR A C 1
ATOM 2000 O O . THR A 1 263 ? 30.334 12.724 -7.316 1.00 36.84 263 THR A O 1
ATOM 2003 N N . THR A 1 264 ? 29.015 14.052 -6.077 1.00 45.00 264 THR A N 1
ATOM 2004 C CA . THR A 1 264 ? 27.768 13.325 -6.318 1.00 45.00 264 THR A CA 1
ATOM 2005 C C . THR A 1 264 ? 27.128 13.858 -7.597 1.00 45.00 264 THR A C 1
ATOM 2007 O O . THR A 1 264 ? 26.765 15.029 -7.687 1.00 45.00 264 THR A O 1
ATOM 2010 N N . ALA A 1 265 ? 27.007 13.006 -8.615 1.00 50.44 265 ALA A N 1
ATOM 2011 C CA . ALA A 1 265 ? 26.182 13.304 -9.780 1.00 50.44 265 ALA A CA 1
ATOM 2012 C C . ALA A 1 265 ? 24.768 12.780 -9.508 1.00 50.44 265 ALA A C 1
ATOM 2014 O O . ALA A 1 265 ? 24.602 11.652 -9.033 1.00 50.44 265 ALA A O 1
ATOM 2015 N N . THR A 1 266 ? 23.763 13.612 -9.777 1.00 55.12 266 THR A N 1
ATOM 2016 C CA . THR A 1 266 ? 22.351 13.251 -9.619 1.00 55.12 266 THR A CA 1
ATOM 2017 C C . THR A 1 266 ? 21.739 13.160 -11.007 1.00 55.12 266 THR A C 1
ATOM 2019 O O . THR A 1 266 ? 21.629 14.177 -11.688 1.00 55.12 266 THR A O 1
ATOM 2022 N N . GLU A 1 267 ? 21.381 11.955 -11.436 1.00 67.75 267 GLU A N 1
ATOM 2023 C CA . GLU A 1 267 ? 20.691 11.715 -12.705 1.00 67.75 267 GLU A CA 1
ATOM 2024 C C . GLU A 1 267 ? 19.245 11.306 -12.407 1.00 67.75 267 GLU A C 1
ATOM 2026 O O . GLU A 1 267 ? 18.990 10.538 -11.471 1.00 67.75 267 GLU A O 1
ATOM 2031 N N . GLU A 1 268 ? 18.292 11.852 -13.164 1.00 80.31 268 GLU A N 1
ATOM 2032 C CA . GLU A 1 268 ? 16.902 11.395 -13.125 1.00 80.31 268 GLU A CA 1
ATOM 2033 C C . GLU A 1 268 ? 16.761 10.183 -14.039 1.00 80.31 268 GLU A C 1
ATOM 2035 O O . GLU A 1 268 ? 16.856 10.294 -15.259 1.00 80.31 268 GLU A O 1
ATOM 2040 N N . VAL A 1 269 ? 16.548 9.017 -13.433 1.00 89.19 269 VAL A N 1
ATOM 2041 C CA . VAL A 1 269 ? 16.475 7.736 -14.139 1.00 89.19 269 VAL A CA 1
ATOM 2042 C C . VAL A 1 269 ? 15.120 7.098 -13.862 1.00 89.19 269 VAL A C 1
ATOM 2044 O O . VAL A 1 269 ? 14.591 7.204 -12.753 1.00 89.19 269 VAL A O 1
ATOM 2047 N N . TYR A 1 270 ? 14.554 6.414 -14.856 1.00 94.56 270 TYR A N 1
ATOM 2048 C CA . TYR A 1 270 ? 13.390 5.565 -14.629 1.00 94.56 270 TYR A CA 1
ATOM 2049 C C . TYR A 1 270 ? 13.767 4.390 -13.734 1.00 94.56 270 TYR A C 1
ATOM 2051 O O . TYR A 1 270 ? 14.761 3.702 -13.968 1.00 94.56 270 TYR A O 1
ATOM 2059 N N . THR A 1 271 ? 12.972 4.159 -12.697 1.00 94.62 271 THR A N 1
ATOM 2060 C CA . THR A 1 271 ? 13.244 3.131 -11.690 1.00 94.62 271 THR A CA 1
ATOM 2061 C C . THR A 1 271 ? 12.036 2.243 -11.446 1.00 94.62 271 THR A C 1
ATOM 2063 O O . THR A 1 271 ? 10.904 2.724 -11.481 1.00 94.62 271 THR A O 1
ATOM 2066 N N . ALA A 1 272 ? 12.306 0.970 -11.153 1.00 94.06 272 ALA A N 1
ATOM 2067 C CA . ALA A 1 272 ? 11.341 0.010 -10.623 1.00 94.06 272 ALA A CA 1
ATOM 2068 C C . ALA A 1 272 ? 11.850 -0.484 -9.261 1.00 94.06 272 ALA A C 1
ATOM 2070 O O . ALA A 1 272 ? 12.852 -1.200 -9.175 1.00 94.06 272 ALA A O 1
ATOM 2071 N N . LEU A 1 273 ? 11.207 -0.035 -8.183 1.00 93.19 273 LEU A N 1
ATOM 2072 C CA . LEU A 1 273 ? 11.666 -0.233 -6.800 1.00 93.19 273 LEU A CA 1
ATOM 2073 C C . LEU A 1 273 ? 10.665 -1.023 -5.952 1.00 93.19 273 LEU A C 1
ATOM 2075 O O . LEU A 1 273 ? 11.008 -1.491 -4.867 1.00 93.19 273 LEU A O 1
ATOM 2079 N N . SER A 1 274 ? 9.432 -1.172 -6.427 1.00 92.75 274 SER A N 1
ATOM 2080 C CA . SER A 1 274 ? 8.366 -1.920 -5.773 1.00 92.75 274 SER A CA 1
ATOM 2081 C C . SER A 1 274 ? 8.004 -3.163 -6.572 1.00 92.75 274 SER A C 1
ATOM 2083 O O . SER A 1 274 ? 7.998 -3.098 -7.798 1.00 92.75 274 SER A O 1
ATOM 2085 N N . PRO A 1 275 ? 7.614 -4.270 -5.917 1.00 92.00 275 PRO A N 1
ATOM 2086 C CA . PRO A 1 275 ? 7.075 -5.435 -6.622 1.00 92.00 275 PRO A CA 1
ATOM 2087 C C . PRO A 1 275 ? 5.867 -5.101 -7.508 1.00 92.00 275 PRO A C 1
ATOM 2089 O O . PRO A 1 275 ? 5.608 -5.824 -8.453 1.00 92.00 275 PRO A O 1
ATOM 2092 N N . MET A 1 276 ? 5.137 -4.018 -7.215 1.00 94.19 276 MET A N 1
ATOM 2093 C CA . MET A 1 276 ? 3.987 -3.587 -8.015 1.00 94.19 276 MET A CA 1
ATOM 2094 C C . MET A 1 276 ? 4.380 -2.830 -9.290 1.00 94.19 276 MET A C 1
ATOM 2096 O O . MET A 1 276 ? 3.512 -2.585 -10.114 1.00 94.19 276 MET A O 1
ATOM 2100 N N . ASP A 1 277 ? 5.653 -2.453 -9.455 1.00 95.25 277 ASP A N 1
ATOM 2101 C CA . ASP A 1 277 ? 6.138 -1.683 -10.612 1.00 95.25 277 ASP A CA 1
ATOM 2102 C C . ASP A 1 277 ? 6.287 -2.552 -11.879 1.00 95.25 277 ASP A C 1
ATOM 2104 O O . ASP A 1 277 ? 6.634 -2.049 -12.948 1.00 95.25 277 ASP A O 1
ATOM 2108 N N . TYR A 1 278 ? 6.048 -3.860 -11.766 1.00 96.56 278 TYR A N 1
ATOM 2109 C CA . TYR A 1 278 ? 6.096 -4.807 -12.869 1.00 96.56 278 TYR A CA 1
ATOM 2110 C C . TYR A 1 278 ? 5.024 -5.888 -12.716 1.00 96.56 278 TYR A C 1
ATOM 2112 O O . TYR A 1 278 ? 4.808 -6.395 -11.616 1.00 96.56 278 TYR A O 1
ATOM 2120 N N . GLN A 1 279 ? 4.417 -6.280 -13.834 1.00 96.44 279 GLN A N 1
ATOM 2121 C CA . GLN A 1 279 ? 3.492 -7.407 -13.906 1.00 96.44 279 GLN A CA 1
ATOM 2122 C C . GLN A 1 279 ? 3.712 -8.206 -15.201 1.00 96.44 279 GLN A C 1
ATOM 2124 O O . GLN A 1 279 ? 3.593 -7.628 -16.282 1.00 96.44 279 GLN A O 1
ATOM 2129 N N . PRO A 1 280 ? 3.985 -9.523 -15.140 1.00 96.44 280 PRO A N 1
ATOM 2130 C CA . PRO A 1 280 ? 4.009 -10.384 -16.322 1.00 96.44 280 PRO A CA 1
ATOM 2131 C C . PRO A 1 280 ? 2.663 -10.395 -17.060 1.00 96.44 280 PRO A C 1
ATOM 2133 O O . PRO A 1 280 ? 1.615 -10.353 -16.423 1.00 96.44 280 PRO A O 1
ATOM 2136 N N . TYR A 1 281 ? 2.669 -10.553 -18.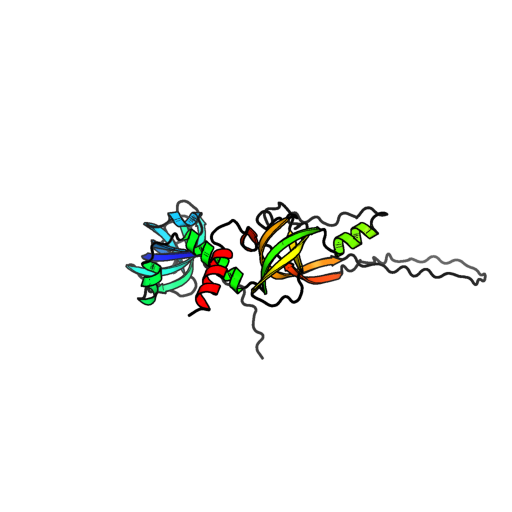387 1.00 92.88 281 TYR A N 1
ATOM 2137 C CA . TYR A 1 281 ? 1.426 -10.573 -19.183 1.00 92.88 281 TYR A CA 1
ATOM 2138 C C . TYR A 1 281 ? 0.409 -11.642 -18.765 1.00 92.88 281 TYR A C 1
ATOM 2140 O O . TYR A 1 281 ? -0.789 -11.407 -18.841 1.00 92.88 281 TYR A O 1
ATOM 2148 N N . GLY A 1 282 ? 0.871 -12.810 -18.312 1.00 89.38 282 GLY A N 1
ATOM 2149 C CA . GLY A 1 282 ? -0.013 -13.905 -17.898 1.00 89.38 282 GLY A CA 1
ATOM 2150 C C . GLY A 1 282 ? -0.608 -13.758 -16.493 1.00 89.38 282 GLY A C 1
ATOM 2151 O O . GLY A 1 282 ? -1.362 -14.630 -16.066 1.00 89.38 282 GLY A O 1
ATOM 2152 N N . GLU A 1 283 ? -0.250 -12.715 -15.741 1.00 90.75 283 GLU A N 1
ATOM 2153 C CA . GLU A 1 283 ? -0.749 -12.515 -14.381 1.00 90.75 283 GLU A CA 1
ATOM 2154 C C . GLU A 1 283 ? -2.047 -11.699 -14.402 1.00 90.75 283 GLU A C 1
ATOM 2156 O O . GLU A 1 283 ? -2.080 -10.594 -14.935 1.00 90.75 283 GLU A O 1
ATOM 2161 N N . ALA A 1 284 ? -3.119 -12.218 -13.798 1.00 87.12 284 ALA A N 1
ATOM 2162 C CA . ALA A 1 284 ? -4.400 -11.516 -13.705 1.00 87.12 284 ALA A CA 1
ATOM 2163 C C . ALA A 1 284 ? -4.402 -10.436 -12.603 1.00 87.12 284 ALA A C 1
ATOM 2165 O O . ALA A 1 284 ? -3.711 -10.546 -11.587 1.00 87.12 284 ALA A O 1
ATOM 2166 N N . GLY A 1 285 ? -5.254 -9.416 -12.748 1.00 88.25 285 GLY A N 1
ATOM 2167 C CA . GLY A 1 285 ? -5.356 -8.319 -11.782 1.00 88.25 285 GLY A CA 1
ATOM 2168 C C . GLY A 1 285 ? -4.335 -7.207 -12.036 1.00 88.25 285 GLY A C 1
ATOM 2169 O O . GLY A 1 285 ? -3.860 -7.023 -13.152 1.00 88.25 285 GLY A O 1
ATOM 2170 N N . GLY A 1 286 ? -3.977 -6.468 -10.982 1.00 89.94 286 GLY A N 1
ATOM 2171 C CA . GLY A 1 286 ? -2.834 -5.548 -11.001 1.00 89.94 286 GLY A CA 1
ATOM 2172 C C . GLY A 1 286 ? -2.958 -4.402 -12.012 1.00 89.94 286 GLY A C 1
ATOM 2173 O O . GLY A 1 286 ? -4.019 -3.797 -12.135 1.00 89.94 286 GLY A O 1
ATOM 2174 N N . ILE A 1 287 ? -1.846 -4.105 -12.686 1.00 91.88 287 ILE A N 1
ATOM 2175 C CA . ILE A 1 287 ? -1.727 -3.156 -13.797 1.00 91.88 287 ILE A CA 1
ATOM 2176 C C . ILE A 1 287 ? -2.663 -3.563 -14.939 1.00 91.88 287 ILE A C 1
ATOM 2178 O O . ILE A 1 287 ? -3.386 -2.709 -15.433 1.00 91.88 287 ILE A O 1
ATOM 2182 N N . ASN A 1 288 ? -2.717 -4.850 -15.304 1.00 91.31 288 ASN A N 1
ATOM 2183 C CA . ASN A 1 288 ? -3.543 -5.316 -16.425 1.00 91.31 288 ASN A CA 1
ATOM 2184 C C . ASN A 1 288 ? -5.022 -4.935 -16.250 1.00 91.31 288 ASN A C 1
ATOM 2186 O O . ASN A 1 288 ? -5.612 -4.309 -17.121 1.00 91.31 288 ASN A O 1
ATOM 2190 N N . SER A 1 289 ? -5.594 -5.188 -15.068 1.00 90.12 289 SER A N 1
ATOM 2191 C CA . SER A 1 289 ? -6.980 -4.788 -14.798 1.00 90.12 289 SER A CA 1
ATOM 2192 C C . SER A 1 289 ? -7.192 -3.275 -14.785 1.00 90.12 289 SER A C 1
ATOM 2194 O O . SER A 1 289 ? -8.312 -2.827 -14.990 1.00 90.12 289 SER A O 1
ATOM 2196 N N . LEU A 1 290 ? -6.171 -2.459 -14.509 1.00 91.19 290 LEU A N 1
ATOM 2197 C CA . LEU A 1 290 ? -6.315 -1.005 -14.630 1.00 91.19 290 LEU A CA 1
ATOM 2198 C C . LEU A 1 290 ? -6.376 -0.573 -16.095 1.00 91.19 290 LEU A C 1
ATOM 2200 O O . LEU A 1 290 ? -7.193 0.280 -16.422 1.00 91.19 290 LEU A O 1
ATOM 2204 N N . LEU A 1 291 ? -5.559 -1.189 -16.950 1.00 89.88 291 LEU A N 1
ATOM 2205 C CA . LEU A 1 291 ? -5.521 -0.908 -18.384 1.00 89.88 291 LEU A CA 1
ATOM 2206 C C . LEU A 1 291 ? -6.818 -1.328 -19.084 1.00 89.88 291 LEU A C 1
ATOM 2208 O O . LEU A 1 291 ? -7.374 -0.545 -19.847 1.00 89.88 291 LEU A O 1
ATOM 2212 N N . GLU A 1 292 ? -7.344 -2.513 -18.762 1.00 87.31 292 GLU A N 1
ATOM 2213 C CA . GLU A 1 292 ? -8.630 -3.002 -19.285 1.00 87.31 292 GLU A CA 1
ATOM 2214 C C . GLU A 1 292 ? -9.779 -2.030 -18.959 1.00 87.31 292 GLU A C 1
ATOM 2216 O O . GLU A 1 292 ? -10.541 -1.643 -19.840 1.00 87.31 292 GLU A O 1
ATOM 2221 N N . ASN A 1 293 ? -9.855 -1.557 -17.710 1.00 83.94 293 ASN A N 1
ATOM 2222 C CA . ASN A 1 293 ? -10.900 -0.619 -17.289 1.00 83.94 293 ASN A CA 1
ATOM 2223 C C . ASN A 1 293 ? -10.770 0.772 -17.947 1.00 83.94 293 ASN A C 1
ATOM 2225 O O . ASN A 1 293 ? -11.781 1.440 -18.160 1.00 83.94 293 ASN A O 1
ATOM 2229 N N . GLU A 1 294 ? -9.552 1.245 -18.240 1.00 79.31 294 GLU A N 1
ATOM 2230 C CA . GLU A 1 294 ? -9.352 2.533 -18.927 1.00 79.31 294 GLU A CA 1
ATOM 2231 C C . GLU A 1 294 ? -9.719 2.457 -20.415 1.00 79.31 294 GLU A C 1
ATOM 2233 O O . GLU A 1 294 ? -10.294 3.409 -20.950 1.00 79.31 294 GLU A O 1
ATOM 2238 N N . ALA A 1 295 ? -9.476 1.315 -21.063 1.00 74.38 295 ALA A N 1
ATOM 2239 C CA . ALA A 1 295 ? -9.914 1.080 -22.436 1.00 74.38 295 ALA A CA 1
ATOM 2240 C C . ALA A 1 295 ? -11.451 1.100 -22.550 1.00 74.38 295 ALA A C 1
ATOM 2242 O O . ALA A 1 295 ? -11.994 1.821 -23.386 1.00 74.38 295 ALA A O 1
ATOM 2243 N N . GLU A 1 296 ? -12.156 0.398 -21.657 1.00 71.31 296 GLU A N 1
ATOM 2244 C CA . GLU A 1 296 ? -13.628 0.343 -21.651 1.00 71.31 296 GLU A CA 1
ATOM 2245 C C . GLU A 1 296 ? -14.280 1.704 -21.341 1.00 71.31 296 GLU A C 1
ATOM 2247 O O . GLU A 1 296 ? -15.327 2.044 -21.892 1.00 71.31 296 GLU A O 1
ATOM 2252 N N . GLY A 1 297 ? -13.651 2.526 -20.493 1.00 58.19 297 GLY A N 1
ATOM 2253 C CA . GLY A 1 297 ? -14.151 3.861 -20.151 1.00 58.19 297 GLY A CA 1
ATOM 2254 C C . GLY A 1 297 ? -14.041 4.901 -21.272 1.00 58.19 297 GLY A C 1
ATOM 2255 O O . GLY A 1 297 ? -14.646 5.966 -21.162 1.00 58.19 297 GLY A O 1
ATOM 2256 N N . THR A 1 298 ? -13.286 4.615 -22.337 1.00 54.16 298 THR A N 1
ATOM 2257 C CA . THR A 1 298 ? -13.071 5.544 -23.462 1.00 54.16 298 THR A CA 1
ATOM 2258 C C . THR A 1 298 ? -14.090 5.338 -24.597 1.00 54.16 298 THR A C 1
ATOM 2260 O O . THR A 1 298 ? -14.224 6.196 -25.466 1.00 54.16 298 THR A O 1
ATOM 2263 N N . GLU A 1 299 ? -14.858 4.241 -24.574 1.00 47.62 299 GLU A N 1
ATOM 2264 C CA . GLU A 1 299 ? -15.887 3.922 -25.582 1.00 47.62 299 GLU A CA 1
ATOM 2265 C C . GLU A 1 299 ? -17.322 4.345 -25.188 1.00 47.62 299 GLU A C 1
ATOM 2267 O O . GLU A 1 299 ? -18.274 3.996 -25.888 1.00 47.62 299 GLU A O 1
ATOM 2272 N N . SER A 1 300 ? -17.504 5.098 -24.090 1.00 37.50 300 SER A N 1
ATOM 2273 C CA . SER A 1 300 ? -18.820 5.571 -23.600 1.00 37.50 300 SER A CA 1
ATOM 2274 C C . SER A 1 300 ? -19.102 7.048 -23.872 1.00 37.50 300 SER A C 1
ATOM 2276 O O . SER A 1 300 ? -18.208 7.883 -23.615 1.00 37.50 300 SER A O 1
#

Mean predicted aligned error: 13.17 Å

Secondary structure (DSSP, 8-state):
-------PPPPPP-EEEEEEEEEES--SSTTS---TTEEEEEEEEEEE--TTTGGGTTSEEEEEEPTT----TT-EEEEEEEEEEESSSEEEEEEEEEE--GGGHHHHHS---HHHHHHHHHHHHHHHH-SEEEEEEEEEEE--HHHHHHHHH-TTSPPP-----TT---EEEEEEEEEEEEES---SSEEEEEEE---STTTTTS----TT-EEEEEEEEEEEEEEEPPP-------------------------------EEEEEEEEE--SGGGEEETT--SHHHHHHHHHHHHT--